Protein AF-A0A426R5H9-F1 (afdb_monomer)

Sequence (182 aa):
MSLHTHNESVEDEPLRVPRAWALRYPPYRADSASASAFDEWLELEEATPAWASSSSVHGSEPSAYHHGQQKIGEFLRESSIDEVMFTRAAEMMRYLFTSKTIFASIAPDDGDLIFYWKAAQLSIEIDLLANGNAWWSVDGIEDSEFTGSSHELPLVALKHYLNIFSKEVEMVNPSWRNLQEQ

Mean predicted aligned error: 14.68 Å

Foldseek 3Di:
DDDDDDDDDDDDDPDDDDPPPPPDDDDDDDDDDDDDDPPPPPPPPDDDDPVVDDDDDDPPLQFLLNVQLVVLVVCCVVVLADPVQSVVSNVLCVLQGDSLFDHWDWDRDNRKIWTWDDDDFWIWIWIQDPVQKIWIWTTDQVNDTDTDIGNDDPSVVNSVRRVSSSVVCCVVPVCSSVVPPD

Secondary structure (DSSP, 8-state):
------------------TTTTSS-PPPPP-------TTSSSS--S---TTS-S---S-----HHHHHHHHHHHHHHTTSS-HHHHHHHHHHHHHH--TTPPPPEEEEETTEEEEEEEETTEEEEEEE-TTS-EEEEEEEETTEEEEEEESS--HHHHHHHHHHHHHHHHHH-TTGGGGG--

Radius of gyration: 21.45 Å; Cα contacts (8 Å, |Δi|>4): 182; chains: 1; bounding box: 39×89×47 Å

Structure (mmCIF, N/CA/C/O backbone):
data_AF-A0A426R5H9-F1
#
_entry.id   AF-A0A426R5H9-F1
#
loop_
_atom_site.group_PDB
_atom_site.id
_atom_site.type_symbol
_atom_site.label_atom_id
_atom_site.label_alt_id
_atom_site.label_comp_id
_atom_site.label_asym_id
_atom_site.label_entity_id
_atom_site.label_seq_id
_atom_site.pdbx_PDB_ins_code
_atom_site.Cartn_x
_atom_site.Cartn_y
_atom_site.Cartn_z
_atom_site.occupancy
_atom_site.B_iso_or_equiv
_atom_site.auth_seq_id
_atom_site.auth_comp_id
_atom_site.auth_asym_id
_atom_site.auth_atom_id
_atom_site.pdbx_PDB_model_num
ATOM 1 N N . MET A 1 1 ? -0.566 -65.218 -14.109 1.00 43.81 1 MET A N 1
ATOM 2 C CA . MET A 1 1 ? 0.222 -63.972 -14.156 1.00 43.81 1 MET A CA 1
ATOM 3 C C . MET A 1 1 ? -0.745 -62.833 -13.914 1.00 43.81 1 MET A C 1
ATOM 5 O O . MET A 1 1 ? -1.574 -62.553 -14.767 1.00 43.81 1 MET A O 1
ATOM 9 N N . SER A 1 2 ? -0.727 -62.312 -12.692 1.00 41.81 2 SER A N 1
ATOM 10 C CA . SER A 1 2 ? -1.492 -61.141 -12.269 1.00 41.81 2 SER A CA 1
ATOM 11 C C . SER A 1 2 ? -0.930 -59.888 -12.927 1.00 41.81 2 SER A C 1
ATOM 13 O O . SER A 1 2 ? 0.286 -59.798 -13.023 1.00 41.81 2 SER A O 1
ATOM 15 N N . LEU A 1 3 ? -1.796 -58.940 -13.289 1.00 39.62 3 LEU A N 1
ATOM 16 C CA . LEU A 1 3 ? -1.594 -57.498 -13.106 1.00 39.62 3 LEU A CA 1
ATOM 17 C C . LEU A 1 3 ? -2.982 -56.826 -13.129 1.00 39.62 3 LEU A C 1
ATOM 19 O O . LEU A 1 3 ? -3.631 -56.712 -14.164 1.00 39.62 3 LEU A O 1
ATOM 23 N N . HIS A 1 4 ? -3.458 -56.481 -11.932 1.00 36.59 4 HIS A N 1
ATOM 24 C CA . HIS A 1 4 ? -4.396 -55.384 -11.686 1.00 36.59 4 HIS A CA 1
ATOM 25 C C . HIS A 1 4 ? -3.638 -54.060 -11.841 1.00 36.59 4 HIS A C 1
ATOM 27 O O . HIS A 1 4 ? -2.487 -54.029 -11.419 1.00 36.59 4 HIS A O 1
ATOM 33 N N . THR A 1 5 ? -4.300 -53.013 -12.353 1.00 41.38 5 THR A N 1
ATOM 34 C CA . THR A 1 5 ? -4.613 -51.719 -11.681 1.00 41.38 5 THR A CA 1
ATOM 35 C C . THR A 1 5 ? -5.128 -50.723 -12.735 1.00 41.38 5 THR A C 1
ATOM 37 O O . THR A 1 5 ? -4.543 -50.579 -13.799 1.00 41.38 5 THR A O 1
ATOM 40 N N . HIS A 1 6 ? -6.391 -50.302 -12.630 1.00 35.72 6 HIS A N 1
ATOM 41 C CA . HIS A 1 6 ? -6.877 -49.070 -11.978 1.00 35.72 6 HIS A CA 1
ATOM 42 C C . HIS A 1 6 ? -6.574 -47.792 -12.777 1.00 35.72 6 HIS A C 1
ATOM 44 O O . HIS A 1 6 ? -5.449 -47.317 -12.834 1.00 35.72 6 HIS A O 1
ATOM 50 N N . ASN A 1 7 ? -7.638 -47.278 -13.398 1.00 35.12 7 ASN A N 1
ATOM 51 C CA . ASN A 1 7 ? -7.739 -45.978 -14.042 1.00 35.12 7 ASN A CA 1
ATOM 52 C C . ASN A 1 7 ? -8.235 -45.006 -12.959 1.00 35.12 7 ASN A C 1
ATOM 54 O O . ASN A 1 7 ? -9.399 -45.093 -12.568 1.00 35.12 7 ASN A O 1
ATOM 58 N N . GLU A 1 8 ? -7.346 -44.183 -12.405 1.00 37.44 8 GLU A N 1
ATOM 59 C CA . GLU A 1 8 ? -7.695 -43.190 -11.385 1.00 37.44 8 GLU A CA 1
ATOM 60 C C . GLU A 1 8 ? -8.299 -41.940 -12.028 1.00 37.44 8 GLU A C 1
ATOM 62 O O . GLU A 1 8 ? -7.746 -41.338 -12.950 1.00 37.44 8 GLU A O 1
ATOM 67 N N . SER A 1 9 ? -9.478 -41.597 -11.523 1.00 36.09 9 SER A N 1
ATOM 68 C CA . SER A 1 9 ? -10.223 -40.374 -11.767 1.00 36.09 9 SER A CA 1
ATOM 69 C C . SER A 1 9 ? -9.416 -39.155 -11.325 1.00 36.09 9 SER A C 1
ATOM 71 O O . SER A 1 9 ? -8.903 -39.115 -10.210 1.00 36.09 9 SER A O 1
ATOM 73 N N . VAL A 1 10 ? -9.345 -38.140 -12.183 1.00 37.81 10 VAL A N 1
ATOM 74 C CA . VAL A 1 10 ? -8.869 -36.805 -11.813 1.00 37.81 10 VAL A CA 1
ATOM 75 C C . VAL A 1 10 ? -10.012 -36.117 -11.069 1.00 37.81 10 VAL A C 1
ATOM 77 O O . VAL A 1 10 ? -10.990 -35.703 -11.688 1.00 37.81 10 VAL A O 1
ATOM 80 N N . GLU A 1 11 ? -9.925 -36.078 -9.741 1.00 35.78 11 GLU A N 1
ATOM 81 C CA . GLU A 1 11 ? -10.801 -35.256 -8.909 1.00 35.78 11 GLU A CA 1
ATOM 82 C C . GLU A 1 11 ? -10.334 -33.795 -8.938 1.00 35.78 11 GLU A C 1
ATOM 84 O O . GLU A 1 11 ? -9.149 -33.481 -8.826 1.00 35.78 11 GLU A O 1
ATOM 89 N N . ASP A 1 12 ? -11.315 -32.923 -9.135 1.00 39.81 12 ASP A N 1
ATOM 90 C CA . ASP A 1 12 ? -11.263 -31.467 -9.142 1.00 39.81 12 ASP A CA 1
ATOM 91 C C . ASP A 1 12 ? -11.017 -30.971 -7.700 1.00 39.81 12 ASP A C 1
ATOM 93 O O . ASP A 1 12 ? -11.912 -31.026 -6.852 1.00 39.81 12 ASP A O 1
ATOM 97 N N . GLU A 1 13 ? -9.784 -30.563 -7.374 1.00 35.09 13 GLU A N 1
ATOM 98 C CA . GLU A 1 13 ? -9.460 -29.943 -6.082 1.00 35.09 13 GLU A CA 1
ATOM 99 C C . GLU A 1 13 ? -9.674 -28.418 -6.163 1.00 35.09 13 GLU A C 1
ATOM 101 O O . GLU A 1 13 ? -9.000 -27.746 -6.949 1.00 35.09 13 GLU A O 1
ATOM 106 N N . PRO A 1 14 ? -10.550 -27.817 -5.333 1.00 33.31 14 PRO A N 1
ATOM 107 C CA . PRO A 1 14 ? -10.681 -26.368 -5.274 1.00 33.31 14 PRO A CA 1
ATOM 108 C C . PRO A 1 14 ? -9.424 -25.738 -4.661 1.00 33.31 14 PRO A C 1
ATOM 110 O O . PRO A 1 14 ? -8.886 -26.232 -3.668 1.00 33.31 14 PRO A O 1
ATOM 113 N N . LEU A 1 15 ? -8.996 -24.617 -5.253 1.00 34.44 15 LEU A N 1
ATOM 114 C CA . LEU A 1 15 ? -7.884 -23.752 -4.840 1.00 34.44 15 LEU A CA 1
ATOM 115 C C . LEU A 1 15 ? -7.799 -23.611 -3.311 1.00 34.44 15 LEU A C 1
ATOM 117 O O . LEU A 1 15 ? -8.487 -22.798 -2.693 1.00 34.44 15 LEU A O 1
ATOM 121 N N . ARG A 1 16 ? -6.921 -24.403 -2.688 1.00 32.59 16 ARG A N 1
ATOM 122 C CA . ARG A 1 16 ? -6.557 -24.240 -1.283 1.00 32.59 16 ARG A CA 1
ATOM 123 C C . ARG A 1 16 ? -5.652 -23.024 -1.152 1.00 32.59 16 ARG A C 1
ATOM 125 O O . ARG A 1 16 ? -4.497 -23.051 -1.570 1.00 32.59 16 ARG A O 1
ATOM 132 N N . VAL A 1 17 ? -6.176 -21.985 -0.515 1.00 39.75 17 VAL A N 1
ATOM 133 C CA . VAL A 1 17 ? -5.374 -20.903 0.065 1.00 39.75 17 VAL A CA 1
ATOM 134 C C . VAL A 1 17 ? -4.326 -21.540 0.999 1.00 39.75 17 VAL A C 1
ATOM 136 O O . VAL A 1 17 ? -4.698 -22.384 1.825 1.00 39.75 17 VAL A O 1
ATOM 139 N N . PRO A 1 18 ? -3.022 -21.236 0.866 1.00 35.03 18 PRO A N 1
ATOM 140 C CA . PRO A 1 18 ? -1.997 -21.877 1.682 1.00 35.03 18 PRO A CA 1
ATOM 141 C C . PRO A 1 18 ? -2.213 -21.629 3.181 1.00 35.03 18 PRO A C 1
ATOM 143 O O . PRO A 1 18 ? -2.267 -20.494 3.641 1.00 35.03 18 PRO A O 1
ATOM 146 N N . ARG A 1 19 ? -2.270 -22.720 3.957 1.00 32.38 19 ARG A N 1
ATOM 147 C CA . ARG A 1 19 ? -2.353 -22.790 5.433 1.00 32.38 19 ARG A CA 1
ATOM 148 C C . ARG A 1 19 ? -1.100 -22.248 6.164 1.00 32.38 19 ARG A C 1
ATOM 150 O O . ARG A 1 19 ? -0.670 -22.830 7.157 1.00 32.38 19 ARG A O 1
ATOM 157 N N . ALA A 1 20 ? -0.477 -21.176 5.682 1.00 33.84 20 ALA A N 1
ATOM 158 C CA . ALA A 1 20 ? 0.708 -20.585 6.313 1.00 33.84 20 ALA A CA 1
ATOM 159 C C . ALA A 1 20 ? 0.370 -19.544 7.405 1.00 33.84 20 ALA A C 1
ATOM 161 O O . ALA A 1 20 ? 1.244 -19.182 8.186 1.00 33.84 20 ALA A O 1
ATOM 162 N N . TRP A 1 21 ? -0.890 -19.111 7.515 1.00 40.12 21 TRP A N 1
ATOM 163 C CA . TRP A 1 21 ? -1.292 -17.980 8.364 1.00 40.12 21 TRP A CA 1
ATOM 164 C C . TRP A 1 21 ? -1.411 -18.263 9.876 1.00 40.12 21 TRP A C 1
ATOM 166 O O . TRP A 1 21 ? -1.579 -17.339 10.657 1.00 40.12 21 TRP A O 1
ATOM 176 N N . ALA A 1 22 ? -1.269 -19.508 10.343 1.00 31.08 22 ALA A N 1
ATOM 177 C CA . ALA A 1 22 ? -1.631 -19.874 11.724 1.00 31.08 22 ALA A CA 1
ATOM 178 C C . ALA A 1 22 ? -0.471 -19.977 12.744 1.00 31.08 22 ALA A C 1
ATOM 180 O O . ALA A 1 22 ? -0.679 -20.522 13.827 1.00 31.08 22 ALA A O 1
ATOM 181 N N . LEU A 1 23 ? 0.753 -19.522 12.441 1.00 35.03 23 LEU A N 1
ATOM 182 C CA . LEU A 1 23 ? 1.914 -19.763 13.326 1.00 35.03 23 LEU A CA 1
ATOM 183 C C . LEU A 1 23 ? 2.711 -18.529 13.775 1.00 35.03 23 LEU A C 1
ATOM 185 O O . LEU A 1 23 ? 3.763 -18.715 14.388 1.00 35.03 23 LEU A O 1
ATOM 189 N N . ARG A 1 24 ? 2.256 -17.290 13.536 1.00 40.84 24 ARG A N 1
ATOM 190 C CA . ARG A 1 24 ? 3.076 -16.107 13.875 1.00 40.84 24 ARG A CA 1
ATOM 191 C C . ARG A 1 24 ? 2.686 -15.267 15.090 1.00 40.84 24 ARG A C 1
ATOM 193 O O . ARG A 1 24 ? 3.575 -14.561 15.554 1.00 40.84 24 ARG A O 1
ATOM 200 N N . TYR A 1 25 ? 1.498 -15.389 15.694 1.00 34.38 25 TYR A N 1
ATOM 201 C CA . TYR A 1 25 ? 1.154 -14.536 16.849 1.00 34.38 25 TYR A CA 1
ATOM 202 C C . TYR A 1 25 ? 0.291 -15.236 17.923 1.00 34.38 25 TYR A C 1
ATOM 204 O O . TYR A 1 25 ? -0.669 -15.926 17.581 1.00 34.38 25 TYR A O 1
ATOM 212 N N . PRO A 1 26 ? 0.609 -15.093 19.230 1.00 31.50 26 PRO A N 1
ATOM 213 C CA . PRO A 1 26 ? -0.289 -15.485 20.318 1.00 31.50 26 PRO A CA 1
ATOM 214 C C . PRO A 1 26 ? -1.426 -14.452 20.493 1.00 31.50 26 PRO A C 1
ATOM 216 O O . PRO A 1 26 ? -1.191 -13.261 20.291 1.00 31.50 26 PRO A O 1
ATOM 219 N N . PRO A 1 27 ? -2.639 -14.866 20.910 1.00 29.12 27 PRO A N 1
ATOM 220 C CA . PRO A 1 27 ? -3.802 -13.980 20.971 1.00 29.12 27 PRO A CA 1
ATOM 221 C C . PRO A 1 27 ? -3.668 -12.941 22.094 1.00 29.12 27 PRO A C 1
ATOM 223 O O . PRO A 1 27 ? -3.478 -13.298 23.261 1.00 29.12 27 PRO A O 1
ATOM 226 N N . TYR A 1 28 ? -3.801 -11.657 21.750 1.00 32.81 28 TYR A N 1
ATOM 227 C CA . TYR A 1 28 ? -3.885 -10.556 22.711 1.00 32.81 28 TYR A CA 1
ATOM 228 C C . TYR A 1 28 ? -5.349 -10.181 22.985 1.00 32.81 28 TYR A C 1
ATOM 230 O O . TYR A 1 28 ? -6.201 -10.215 22.103 1.00 32.81 28 TYR A O 1
ATOM 238 N N . ARG A 1 29 ? -5.644 -9.869 24.249 1.00 26.89 29 ARG A N 1
ATOM 239 C CA . ARG A 1 29 ? -6.986 -9.649 24.800 1.00 26.89 29 ARG A CA 1
ATOM 240 C C . ARG A 1 29 ? -7.295 -8.149 24.773 1.00 26.89 29 ARG A C 1
ATOM 242 O O . ARG A 1 29 ? -6.584 -7.381 25.413 1.00 26.89 29 ARG A O 1
ATOM 249 N N . ALA A 1 30 ? -8.327 -7.752 24.033 1.00 30.72 30 ALA A N 1
ATOM 250 C CA . ALA A 1 30 ? -8.758 -6.362 23.909 1.00 30.72 30 ALA A CA 1
ATOM 251 C C . ALA A 1 30 ? -9.514 -5.875 25.159 1.00 30.72 30 ALA A C 1
ATOM 253 O O . ALA A 1 30 ? -10.371 -6.593 25.676 1.00 30.72 30 ALA A O 1
ATOM 254 N N . ASP A 1 31 ? -9.229 -4.640 25.580 1.00 28.28 31 ASP A N 1
ATOM 255 C CA . ASP A 1 31 ? -10.088 -3.837 26.453 1.00 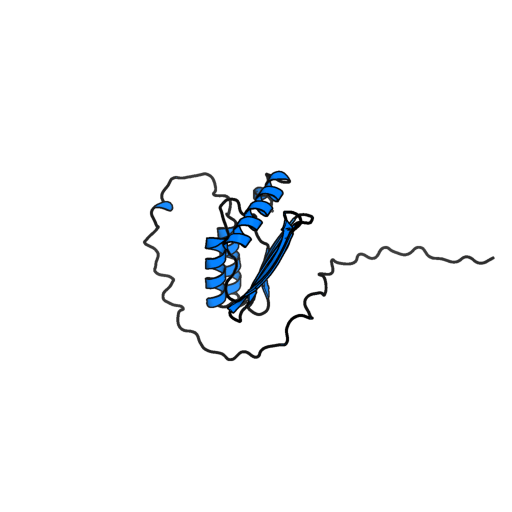28.28 31 ASP A CA 1
ATOM 256 C C . ASP A 1 31 ? -10.611 -2.628 25.662 1.00 28.28 31 ASP A C 1
ATOM 258 O O . ASP A 1 31 ? -9.905 -2.008 24.868 1.00 28.28 31 ASP A O 1
ATOM 262 N N . SER A 1 32 ? -11.890 -2.343 25.875 1.00 39.84 32 SER A N 1
ATOM 263 C CA . SER A 1 32 ? -12.770 -1.454 25.114 1.00 39.84 32 SER A CA 1
ATOM 264 C C . SER A 1 32 ? -12.840 -0.018 25.656 1.00 39.84 32 SER A C 1
ATOM 266 O O . SER A 1 32 ? -13.014 0.146 26.863 1.00 39.84 32 SER A O 1
ATOM 268 N N . ALA A 1 33 ? -12.874 0.996 24.776 1.00 31.22 33 ALA A N 1
ATOM 269 C CA . ALA A 1 33 ? -13.494 2.315 25.027 1.00 31.22 33 ALA A CA 1
ATOM 270 C C . ALA A 1 33 ? -13.764 3.064 23.697 1.00 31.22 33 ALA A C 1
ATOM 272 O O . ALA A 1 33 ? -12.832 3.401 22.979 1.00 31.22 33 ALA A O 1
ATOM 273 N N . SER A 1 34 ? -15.024 3.098 23.237 1.00 38.28 34 SER A N 1
ATOM 274 C CA . SER A 1 34 ? -15.956 4.257 23.171 1.00 38.28 34 SER A CA 1
ATOM 275 C C . SER A 1 34 ? -15.528 5.386 22.211 1.00 38.28 34 SER A C 1
ATOM 277 O O . SER A 1 34 ? -14.623 6.147 22.526 1.00 38.28 34 SER A O 1
ATOM 279 N N . ALA A 1 35 ? -16.092 5.499 21.004 1.00 33.22 35 ALA A N 1
ATOM 280 C CA . ALA A 1 35 ? -17.421 6.049 20.680 1.00 33.22 35 ALA A CA 1
ATOM 281 C C . ALA A 1 35 ? -17.654 7.485 21.197 1.00 33.22 35 ALA A C 1
ATOM 283 O O . ALA A 1 35 ? -18.233 7.653 22.267 1.00 33.22 35 ALA A O 1
ATOM 284 N N . SER A 1 36 ? -17.220 8.497 20.427 1.00 34.03 36 SER A N 1
ATOM 285 C CA . SER A 1 36 ? -17.782 9.867 20.406 1.00 34.03 36 SER A CA 1
ATOM 286 C C . SER A 1 36 ? -17.045 10.776 19.394 1.00 34.03 36 SER A C 1
ATOM 288 O O . SER A 1 36 ? -16.390 11.736 19.795 1.00 34.03 36 SER A O 1
ATOM 290 N N . ALA A 1 37 ? -17.138 10.505 18.088 1.00 34.38 37 ALA A N 1
ATOM 291 C CA . ALA A 1 37 ? -16.675 11.457 17.057 1.00 34.38 37 ALA A CA 1
ATOM 292 C C . ALA A 1 37 ? -17.517 11.435 15.761 1.00 34.38 37 ALA A C 1
ATOM 294 O O . ALA A 1 37 ? -17.099 11.947 14.727 1.00 34.38 37 ALA A O 1
ATOM 295 N N . PHE A 1 38 ? -18.715 10.843 15.811 1.00 36.44 38 PHE A N 1
ATOM 296 C CA . PHE A 1 38 ? -19.493 10.489 14.620 1.00 36.44 38 PHE A CA 1
ATOM 297 C C . PHE A 1 38 ? -20.235 11.667 13.949 1.00 36.44 38 PHE A C 1
ATOM 299 O O . PHE A 1 38 ? -20.775 11.482 12.867 1.00 36.44 38 PHE A O 1
ATOM 306 N N . ASP A 1 39 ? -20.234 12.875 14.526 1.00 30.70 39 ASP A N 1
ATOM 307 C CA . ASP A 1 39 ? -21.052 14.004 14.030 1.00 30.70 39 ASP A CA 1
ATOM 308 C C . ASP A 1 39 ? -20.265 15.197 13.442 1.00 30.70 39 ASP A C 1
ATOM 310 O O . ASP A 1 39 ? -20.886 16.161 13.009 1.00 30.70 39 ASP A O 1
ATOM 314 N N . GLU A 1 40 ? -18.926 15.170 13.365 1.00 35.06 40 GLU A N 1
ATOM 315 C CA . GLU A 1 40 ? -18.153 16.370 12.954 1.00 35.06 40 GLU A CA 1
ATOM 316 C C . GLU A 1 40 ? -17.510 16.294 11.552 1.00 35.06 40 GLU A C 1
ATOM 318 O O . GLU A 1 40 ? -17.021 17.296 11.037 1.00 35.06 40 GLU A O 1
ATOM 323 N N . TRP A 1 41 ? -17.544 15.140 10.874 1.00 38.66 41 TRP A N 1
ATOM 324 C CA . TRP A 1 41 ? -16.861 14.959 9.578 1.00 38.66 41 TRP A CA 1
ATOM 325 C C . TRP A 1 41 ? -17.751 15.089 8.335 1.00 38.66 41 TRP A C 1
ATOM 327 O O . TRP A 1 41 ? -17.230 15.076 7.220 1.00 38.66 41 TRP A O 1
ATOM 337 N N . LEU A 1 42 ? -19.070 15.252 8.495 1.00 37.38 42 LEU A N 1
ATOM 338 C CA . LEU A 1 42 ? -20.004 15.342 7.364 1.00 37.38 42 LEU A CA 1
ATOM 339 C C . LEU A 1 42 ? -20.329 16.779 6.899 1.00 37.38 42 LEU A C 1
ATOM 341 O O . LEU A 1 42 ? -21.076 16.932 5.939 1.00 37.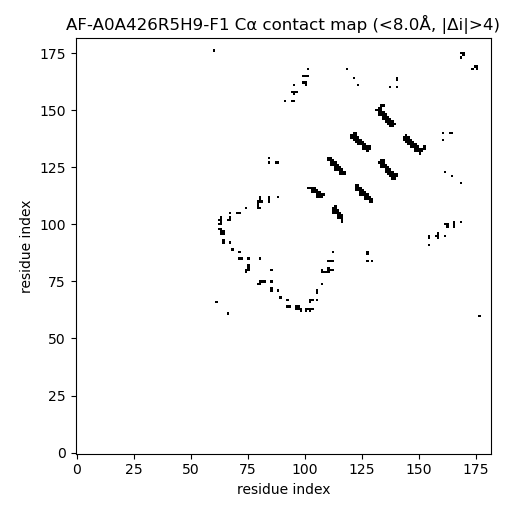38 42 LEU A O 1
ATOM 345 N N . GLU A 1 43 ? -19.763 17.822 7.523 1.00 36.75 43 GLU A N 1
ATOM 346 C CA . GLU A 1 43 ? -20.054 19.239 7.199 1.00 36.75 43 GLU A CA 1
ATOM 347 C C . GLU A 1 43 ? -18.820 20.075 6.783 1.00 36.75 43 GLU A C 1
ATOM 349 O O . GLU A 1 43 ? -18.826 21.299 6.880 1.00 36.75 43 GLU A O 1
ATOM 354 N N . LEU A 1 44 ? -17.757 19.448 6.263 1.00 36.41 44 LEU A N 1
ATOM 355 C CA . LEU A 1 44 ? -16.622 20.162 5.643 1.00 36.41 44 LEU A CA 1
ATOM 356 C C . LEU A 1 44 ? -16.572 20.004 4.111 1.00 36.41 44 LEU A C 1
ATOM 358 O O . LEU A 1 44 ? -15.502 19.944 3.502 1.00 36.41 44 LEU A O 1
ATOM 362 N N . GLU A 1 45 ? -17.740 20.012 3.466 1.00 45.16 45 GLU A N 1
ATOM 363 C CA . GLU A 1 45 ? -17.856 20.501 2.090 1.00 45.16 45 GLU A CA 1
ATOM 364 C C . GLU A 1 45 ? -17.780 22.034 2.116 1.00 45.16 45 GLU A C 1
ATOM 366 O O . GLU A 1 45 ? -18.780 22.684 2.374 1.00 45.16 45 GLU A O 1
ATOM 371 N N . GLU A 1 46 ? -16.586 22.606 1.920 1.00 42.44 46 GLU A N 1
ATOM 372 C CA . GLU A 1 46 ? -16.337 23.870 1.187 1.00 42.44 46 GLU A CA 1
ATOM 373 C C . GLU A 1 46 ? -14.902 24.384 1.424 1.00 42.44 46 GLU A C 1
ATOM 375 O O . GLU A 1 46 ? -14.656 25.465 1.951 1.00 42.44 46 GLU A O 1
ATOM 380 N N . ALA A 1 47 ? -13.906 23.608 0.992 1.00 36.38 47 ALA A N 1
ATOM 381 C CA . ALA A 1 47 ? -12.598 24.150 0.619 1.00 36.38 47 ALA A CA 1
ATOM 382 C C . ALA A 1 47 ? -11.859 23.149 -0.274 1.00 36.38 47 ALA A C 1
ATOM 384 O O . ALA A 1 47 ? -10.899 22.504 0.142 1.00 36.38 47 ALA A O 1
ATOM 385 N N . THR A 1 48 ? -12.299 23.000 -1.526 1.00 41.62 48 THR A N 1
ATOM 386 C CA . THR A 1 48 ? -11.519 22.268 -2.530 1.00 41.62 48 THR A CA 1
ATOM 387 C C . THR A 1 48 ? -10.170 22.976 -2.732 1.00 41.62 48 THR A C 1
ATOM 389 O O . THR A 1 48 ? -10.161 24.134 -3.166 1.00 41.62 48 THR A O 1
ATOM 392 N N . PRO A 1 49 ? -9.022 22.342 -2.431 1.00 36.09 49 PRO A N 1
ATOM 393 C CA . PRO A 1 49 ? -7.716 22.954 -2.649 1.00 36.09 49 PRO A CA 1
ATOM 394 C C . PRO A 1 49 ? -7.485 23.211 -4.143 1.00 36.09 49 PRO A C 1
ATOM 396 O O . PRO A 1 49 ? -7.909 22.433 -4.990 1.00 36.09 49 PRO A O 1
ATOM 399 N N . ALA A 1 50 ? -6.770 24.291 -4.471 1.00 35.84 50 ALA A N 1
ATOM 400 C CA . ALA A 1 50 ? -6.612 24.832 -5.829 1.00 35.84 50 ALA A CA 1
ATOM 401 C C . ALA A 1 50 ? -6.018 23.875 -6.890 1.00 35.84 50 ALA A C 1
ATOM 403 O O . ALA A 1 50 ? -6.017 24.210 -8.071 1.00 35.84 50 ALA A O 1
ATOM 404 N N . TRP A 1 51 ? -5.547 22.682 -6.514 1.00 50.44 51 TRP A N 1
ATOM 405 C CA . TRP A 1 51 ? -5.159 21.640 -7.471 1.00 50.44 51 TRP A CA 1
ATOM 406 C C . TRP A 1 51 ? -6.353 20.817 -7.992 1.00 50.44 51 TRP A C 1
ATOM 408 O O . TRP A 1 51 ? -6.232 20.177 -9.032 1.00 50.44 51 TRP A O 1
ATOM 418 N N . ALA A 1 52 ? -7.511 20.879 -7.326 1.00 40.78 52 ALA A N 1
ATOM 419 C CA . ALA A 1 52 ? -8.766 20.264 -7.764 1.00 40.78 52 ALA A CA 1
ATOM 420 C C . ALA A 1 52 ? -9.450 21.029 -8.916 1.00 40.78 52 ALA A C 1
ATOM 422 O O . ALA A 1 52 ? -10.410 20.537 -9.505 1.00 40.78 52 ALA A O 1
ATOM 423 N N . SER A 1 53 ? -8.938 22.209 -9.282 1.00 45.19 53 SER A N 1
ATOM 424 C CA . SER A 1 53 ? -9.490 23.043 -10.352 1.00 45.19 53 SER A CA 1
ATOM 425 C C . SER A 1 53 ? -8.532 23.134 -11.534 1.00 45.19 53 SER A C 1
ATOM 427 O O . SER A 1 53 ? -7.866 24.143 -11.748 1.00 45.19 53 SER A O 1
ATOM 429 N N . SER A 1 54 ? -8.485 22.074 -12.341 1.00 38.88 54 SER A N 1
ATOM 430 C CA . SER A 1 54 ? -8.157 22.198 -13.766 1.00 38.88 54 SER A CA 1
ATOM 431 C C . SER A 1 54 ? -8.836 21.104 -14.602 1.00 38.88 54 SER A C 1
ATOM 433 O O . SER A 1 54 ? -8.338 20.000 -14.767 1.00 38.88 54 SER A O 1
ATOM 435 N N . SER A 1 55 ? -9.998 21.488 -15.136 1.00 36.06 55 SER A N 1
ATOM 436 C CA . SER A 1 55 ? -10.481 21.209 -16.497 1.00 36.06 55 SER A CA 1
ATOM 437 C C . SER A 1 55 ? -10.707 19.755 -16.952 1.00 36.06 55 SER A C 1
ATOM 439 O O . SER A 1 55 ? -9.865 19.131 -17.581 1.00 36.06 55 SER A O 1
ATOM 441 N N . SER A 1 56 ? -11.954 19.315 -16.758 1.00 38.16 56 SER A N 1
ATOM 442 C CA . SER A 1 56 ? -12.865 18.719 -17.759 1.00 38.16 56 SER A CA 1
ATOM 443 C C . SER A 1 56 ? -12.390 17.594 -18.711 1.00 38.16 56 SER A C 1
ATOM 445 O O . SER A 1 56 ? -11.760 17.848 -19.734 1.00 38.16 56 SER A O 1
ATOM 447 N N . VAL A 1 57 ? -12.973 16.408 -18.469 1.00 41.81 57 VAL A N 1
ATOM 448 C CA . VAL A 1 57 ? -13.481 15.409 -19.440 1.00 41.81 57 VAL A CA 1
ATOM 449 C C . VAL A 1 57 ? -12.439 14.644 -20.270 1.00 41.81 57 VAL A C 1
ATOM 451 O O . VAL A 1 57 ? -12.355 14.773 -21.486 1.00 41.81 57 VAL A O 1
ATOM 454 N N . HIS A 1 58 ? -11.745 13.729 -19.600 1.00 34.00 58 HIS A N 1
ATOM 455 C CA . HIS A 1 58 ? -11.667 12.305 -19.962 1.00 34.00 58 HIS A CA 1
ATOM 456 C C . HIS A 1 58 ? -11.886 11.549 -18.647 1.00 34.00 58 HIS A C 1
ATOM 458 O O . HIS A 1 58 ? -11.402 12.023 -17.620 1.00 34.00 58 HIS A O 1
ATOM 464 N N . GLY A 1 59 ? -12.680 10.472 -18.638 1.00 37.31 59 GLY A N 1
ATOM 465 C CA . GLY A 1 59 ? -12.967 9.712 -17.416 1.00 37.31 59 GLY A CA 1
ATOM 466 C C . GLY A 1 59 ? -11.665 9.439 -16.672 1.00 37.31 59 GLY A C 1
ATOM 467 O O . GLY A 1 59 ? -10.768 8.819 -17.235 1.00 37.31 59 GLY A O 1
ATOM 468 N N . SER A 1 60 ? -11.508 10.007 -15.474 1.00 46.47 60 SER A N 1
ATOM 469 C CA . SER A 1 60 ? -10.280 9.836 -14.710 1.00 46.47 60 SER A CA 1
ATOM 470 C C . SER A 1 60 ? -10.206 8.364 -14.341 1.00 46.47 60 SER A C 1
ATOM 472 O O . SER A 1 60 ? -10.982 7.920 -13.493 1.00 46.47 60 SER A O 1
ATOM 474 N N . GLU A 1 61 ? -9.334 7.613 -15.011 1.00 55.19 61 GLU A N 1
ATOM 475 C CA . GLU A 1 61 ? -9.049 6.230 -14.645 1.00 55.19 61 GLU A CA 1
ATOM 476 C C . GLU A 1 61 ? -8.874 6.158 -13.119 1.00 55.19 61 GLU A C 1
ATOM 478 O O . GLU A 1 61 ? -8.173 7.008 -12.547 1.00 55.19 61 GLU A O 1
ATOM 483 N N . PRO A 1 62 ? -9.543 5.216 -12.432 1.00 64.19 62 PRO A N 1
ATOM 484 C CA . PRO A 1 62 ? -9.457 5.132 -10.985 1.00 64.19 62 PRO A CA 1
ATOM 485 C C . PRO A 1 62 ? -7.990 4.970 -10.587 1.00 64.19 62 PRO A C 1
ATOM 487 O O . PRO A 1 62 ? -7.315 4.024 -10.977 1.00 64.19 62 PRO A O 1
ATOM 490 N N . SER A 1 63 ? -7.457 5.928 -9.833 1.00 85.94 63 SER A N 1
ATOM 491 C CA . SER A 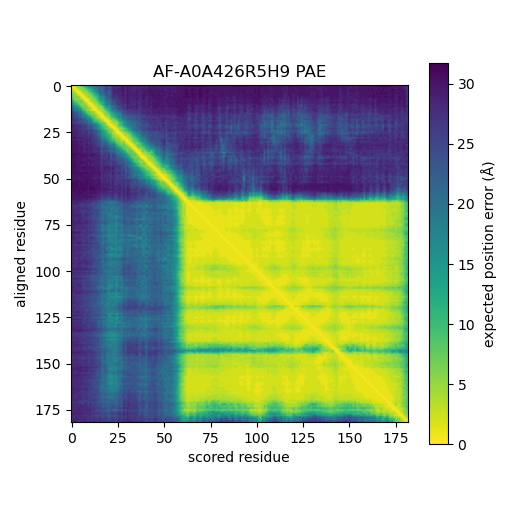1 63 ? -6.084 5.827 -9.336 1.00 85.94 63 SER A CA 1
ATOM 492 C C . SER A 1 63 ? -5.995 4.753 -8.252 1.00 85.94 63 SER A C 1
ATOM 494 O O . SER A 1 63 ? -6.966 4.520 -7.527 1.00 85.94 63 SER A O 1
ATOM 496 N N . ALA A 1 64 ? -4.818 4.144 -8.069 1.00 90.81 64 ALA A N 1
ATOM 497 C CA . ALA A 1 64 ? -4.606 3.195 -6.973 1.00 90.81 64 ALA A CA 1
ATOM 498 C C . ALA A 1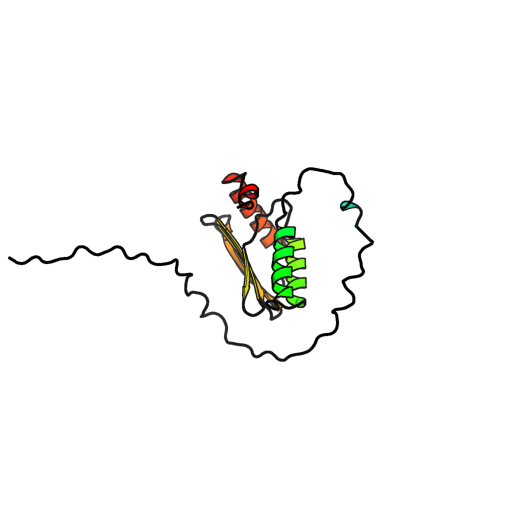 64 ? -4.943 3.789 -5.600 1.00 90.81 64 ALA A C 1
ATOM 500 O O . ALA A 1 64 ? -5.430 3.082 -4.722 1.00 90.81 64 ALA A O 1
ATOM 501 N N . TYR A 1 65 ? -4.754 5.101 -5.439 1.00 93.44 65 TYR A N 1
ATOM 502 C CA . TYR A 1 65 ? -5.143 5.822 -4.232 1.00 93.44 65 TYR A CA 1
ATOM 503 C C . TYR A 1 65 ? -6.659 5.849 -4.040 1.00 93.44 65 TYR A C 1
ATOM 505 O O . TYR A 1 65 ? -7.133 5.516 -2.961 1.00 93.44 65 TYR A O 1
ATOM 513 N N . HIS A 1 66 ? -7.427 6.190 -5.079 1.00 92.44 66 HIS A N 1
ATOM 514 C CA . HIS A 1 66 ? -8.889 6.205 -4.993 1.00 92.44 66 HIS A CA 1
ATOM 515 C C . HIS A 1 66 ? -9.453 4.804 -4.719 1.00 92.44 66 HIS A C 1
ATOM 517 O O . HIS A 1 66 ? -10.292 4.644 -3.837 1.00 92.44 66 HIS A O 1
ATOM 523 N N . HIS A 1 67 ? -8.954 3.786 -5.430 1.00 91.69 67 HIS A N 1
ATOM 524 C CA . HIS A 1 67 ? -9.337 2.393 -5.189 1.00 91.69 67 HIS A CA 1
ATOM 525 C C . HIS A 1 67 ? -9.045 1.973 -3.741 1.00 91.69 67 HIS A C 1
ATOM 527 O O . HIS A 1 67 ? -9.910 1.421 -3.063 1.00 91.69 67 HIS A O 1
ATOM 533 N N . GLY A 1 68 ? -7.843 2.285 -3.245 1.00 94.81 68 GLY A N 1
ATOM 534 C CA . GLY A 1 68 ? -7.454 1.971 -1.876 1.00 94.81 68 GLY A CA 1
ATOM 535 C C . GLY A 1 68 ? -8.309 2.681 -0.829 1.00 94.81 68 GLY A C 1
ATOM 536 O O . GLY A 1 68 ? -8.774 2.035 0.104 1.00 94.81 68 GLY A O 1
ATOM 537 N N . GLN A 1 69 ? -8.587 3.975 -1.017 1.00 96.69 69 GLN A N 1
ATOM 538 C CA . GLN A 1 69 ? -9.467 4.766 -0.147 1.00 96.69 69 GLN A CA 1
ATOM 539 C C . GLN A 1 69 ? -10.880 4.184 -0.068 1.00 96.69 69 GLN A C 1
ATOM 541 O O . GLN A 1 69 ? -11.423 4.035 1.026 1.00 96.69 69 GLN A O 1
ATOM 546 N N . GLN A 1 70 ? -11.454 3.799 -1.211 1.00 96.06 70 GLN A N 1
ATOM 547 C CA . GLN A 1 70 ? -12.759 3.146 -1.235 1.00 96.06 70 GLN A CA 1
ATOM 548 C C . GLN A 1 70 ? -12.737 1.843 -0.422 1.00 96.06 70 GLN A C 1
ATOM 550 O O . GLN A 1 70 ? -13.614 1.635 0.414 1.00 96.06 70 GLN A O 1
ATOM 555 N N . LYS A 1 71 ? -11.713 0.999 -0.614 1.00 97.00 71 LYS A N 1
ATOM 556 C CA . LYS A 1 71 ? -11.583 -0.283 0.094 1.00 97.00 71 LYS A CA 1
ATOM 557 C C . LYS A 1 71 ? -11.462 -0.124 1.605 1.00 97.00 71 LYS A C 1
ATOM 559 O O . LYS A 1 71 ? -12.199 -0.767 2.345 1.00 97.00 71 LYS A O 1
ATOM 564 N N . ILE A 1 72 ? -10.586 0.757 2.081 1.00 97.75 72 ILE A N 1
ATOM 565 C CA . ILE A 1 72 ? -10.441 0.962 3.529 1.00 97.75 72 ILE A CA 1
ATOM 566 C C . ILE A 1 72 ? -11.681 1.629 4.144 1.00 97.75 72 ILE A C 1
ATOM 568 O O . ILE A 1 72 ? -12.008 1.357 5.295 1.00 97.75 72 ILE A O 1
ATOM 572 N N . GLY A 1 73 ? -12.414 2.443 3.374 1.00 97.94 73 GLY A N 1
ATOM 573 C CA . GLY A 1 73 ? -13.705 2.995 3.793 1.00 97.94 73 GLY A CA 1
ATOM 574 C C . GLY A 1 73 ? -14.804 1.931 3.899 1.00 97.94 73 GLY A C 1
ATOM 575 O O . GLY A 1 73 ? -15.617 1.976 4.823 1.00 97.94 73 GLY A O 1
ATOM 576 N N . GLU A 1 74 ? -14.812 0.942 2.997 1.00 98.19 74 GLU A N 1
ATOM 577 C CA . GLU A 1 74 ? -15.666 -0.249 3.107 1.00 98.19 74 GLU A CA 1
ATOM 578 C C . GLU A 1 74 ? -15.367 -1.002 4.414 1.00 98.19 74 GLU A C 1
ATOM 580 O O . GLU A 1 74 ? -16.289 -1.236 5.195 1.00 98.19 74 GLU A O 1
ATOM 585 N N . PHE A 1 75 ? -14.091 -1.269 4.709 1.00 98.25 75 PHE A N 1
ATOM 586 C CA . PHE A 1 75 ? -13.688 -1.989 5.923 1.00 98.25 75 PHE A CA 1
ATOM 587 C C . PHE A 1 75 ? -13.998 -1.235 7.219 1.00 98.25 75 PHE A C 1
ATOM 589 O O . PHE A 1 75 ? -14.419 -1.861 8.192 1.00 98.25 75 PHE A O 1
ATOM 596 N N . LEU A 1 76 ? -13.852 0.094 7.239 1.00 97.94 76 LEU A N 1
ATOM 597 C CA . LEU A 1 76 ? -14.237 0.914 8.391 1.00 97.94 76 LEU A CA 1
ATOM 598 C C . LEU A 1 76 ? -15.749 0.831 8.649 1.00 97.94 76 LEU A C 1
ATOM 600 O O . LEU A 1 76 ? -16.186 0.599 9.774 1.00 97.94 76 LEU A O 1
ATOM 604 N N . ARG A 1 77 ? -16.566 0.967 7.596 1.00 98.25 77 ARG A N 1
ATOM 605 C CA . ARG A 1 77 ? -18.034 0.890 7.691 1.00 98.25 77 ARG A CA 1
ATOM 606 C C . ARG A 1 77 ? -18.518 -0.490 8.141 1.00 98.25 77 A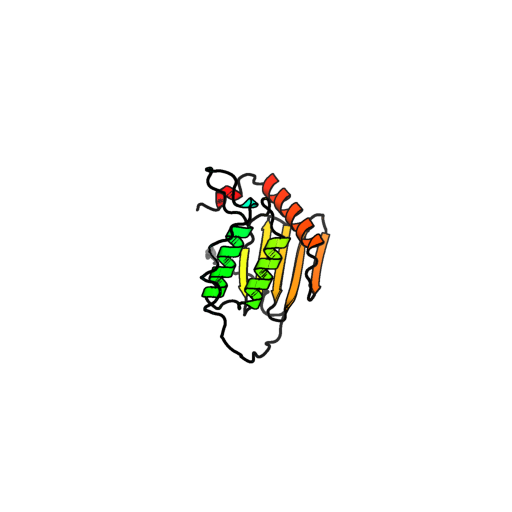RG A C 1
ATOM 608 O O . ARG A 1 77 ? -19.529 -0.590 8.831 1.00 98.25 77 ARG A O 1
ATOM 615 N N . GLU A 1 78 ? -17.802 -1.540 7.758 1.00 97.69 78 GLU A N 1
ATOM 616 C CA . GLU A 1 78 ? -18.069 -2.923 8.164 1.00 97.69 78 GLU A CA 1
ATOM 617 C C . GLU A 1 78 ? -17.513 -3.264 9.556 1.00 97.69 78 GLU A C 1
ATOM 619 O O . GLU A 1 78 ? -17.752 -4.362 10.050 1.00 97.69 78 GLU A O 1
ATOM 624 N N . SER A 1 79 ? -16.837 -2.317 10.223 1.00 97.00 79 SER A N 1
ATOM 625 C CA . SER A 1 79 ? -16.168 -2.517 11.520 1.00 97.00 79 SER A CA 1
ATOM 626 C C . SER A 1 79 ? -15.069 -3.590 11.496 1.00 97.00 79 SER A C 1
ATOM 628 O O . SER A 1 79 ? -14.745 -4.167 12.532 1.00 97.00 79 SER A O 1
ATOM 630 N N . SER A 1 80 ? -14.485 -3.849 10.322 1.00 97.69 80 SER A N 1
ATOM 631 C CA . SER A 1 80 ? -13.349 -4.766 10.145 1.00 97.69 80 SER A CA 1
ATOM 632 C C . SER A 1 80 ? -12.012 -4.116 10.521 1.00 97.69 80 SER A C 1
ATOM 634 O O . SER A 1 80 ? -11.047 -4.817 10.804 1.00 97.69 80 SER A O 1
ATOM 636 N N . ILE A 1 81 ? -11.963 -2.780 10.529 1.00 97.88 81 ILE A N 1
ATOM 637 C CA . ILE A 1 81 ? -10.861 -1.956 11.039 1.00 97.88 81 ILE A CA 1
ATOM 638 C C . ILE A 1 81 ? -11.435 -0.787 11.850 1.00 97.88 81 ILE A C 1
ATOM 640 O O . ILE A 1 81 ? -12.595 -0.413 11.660 1.00 97.88 81 ILE A O 1
ATOM 644 N N . ASP A 1 82 ? -10.628 -0.189 12.726 1.00 97.31 82 ASP A N 1
ATOM 645 C CA . ASP A 1 82 ? -11.003 1.015 13.473 1.00 97.31 82 ASP A CA 1
ATOM 646 C C . ASP A 1 82 ? -10.561 2.320 12.774 1.00 97.31 82 ASP A C 1
ATOM 648 O O . ASP A 1 82 ? -9.901 2.323 11.729 1.00 97.31 82 ASP A O 1
ATOM 652 N N . GLU A 1 83 ? -10.943 3.463 13.351 1.00 97.00 83 GLU A N 1
ATOM 653 C CA . GLU A 1 83 ? -10.612 4.795 12.821 1.00 97.00 83 GLU A CA 1
ATOM 654 C C . GLU A 1 83 ? -9.099 5.080 12.816 1.00 97.00 83 GLU A C 1
ATOM 656 O O . GLU A 1 83 ? -8.593 5.799 11.945 1.00 97.00 83 GLU A O 1
ATOM 661 N N . VAL A 1 84 ? -8.360 4.507 13.772 1.00 96.81 84 VAL A N 1
ATOM 662 C CA . VAL A 1 84 ? -6.906 4.678 13.885 1.00 96.81 84 VAL A CA 1
ATOM 663 C C . VAL A 1 84 ? -6.218 3.957 12.730 1.00 96.81 84 VAL A C 1
ATOM 665 O O . VAL A 1 84 ? -5.374 4.544 12.046 1.00 96.81 84 VAL A O 1
ATOM 668 N N . MET A 1 85 ? -6.621 2.716 12.466 1.00 97.94 85 MET A N 1
ATOM 669 C CA . MET A 1 85 ? -6.144 1.917 11.347 1.00 97.94 85 MET A CA 1
ATOM 670 C C . MET A 1 85 ? -6.498 2.570 10.009 1.00 97.94 85 MET A C 1
ATOM 672 O O . MET A 1 85 ? -5.626 2.704 9.149 1.00 97.94 85 MET A O 1
ATOM 676 N N . PHE A 1 86 ? -7.733 3.061 9.853 1.00 98.19 86 PHE A N 1
ATOM 677 C CA . PHE A 1 86 ? -8.151 3.809 8.664 1.00 98.19 86 PHE A CA 1
ATOM 678 C C . PHE A 1 86 ? -7.245 5.023 8.407 1.00 98.19 86 PHE A C 1
ATOM 680 O O . PHE A 1 86 ? -6.724 5.191 7.302 1.00 98.19 86 PHE A O 1
ATOM 687 N N . THR A 1 87 ? -7.004 5.842 9.435 1.00 97.81 87 THR A N 1
ATOM 688 C CA . THR A 1 87 ? -6.157 7.041 9.328 1.00 97.81 87 THR A CA 1
ATOM 689 C C . THR A 1 87 ? -4.730 6.671 8.935 1.00 97.81 87 THR A C 1
ATOM 691 O O . THR A 1 87 ? -4.171 7.233 7.991 1.00 97.81 87 THR A O 1
ATOM 694 N N . ARG A 1 88 ? -4.155 5.667 9.603 1.00 97.12 88 ARG A N 1
ATOM 695 C CA . ARG A 1 88 ? -2.791 5.196 9.345 1.00 97.12 88 ARG A CA 1
ATOM 696 C C . ARG A 1 88 ? -2.634 4.640 7.926 1.00 97.12 88 ARG A C 1
ATOM 698 O O . ARG A 1 88 ? -1.650 4.941 7.246 1.00 97.12 88 ARG A O 1
ATOM 705 N N . ALA A 1 89 ? -3.622 3.885 7.454 1.00 97.75 89 ALA A N 1
ATOM 706 C CA . ALA A 1 89 ? -3.679 3.373 6.090 1.00 97.75 89 ALA A CA 1
ATOM 707 C C . ALA A 1 89 ? -3.783 4.500 5.055 1.00 97.75 89 ALA A C 1
ATOM 709 O O . ALA A 1 89 ? -3.041 4.511 4.069 1.00 97.75 89 ALA A O 1
ATOM 710 N N . ALA A 1 90 ? -4.659 5.479 5.297 1.00 97.38 90 ALA A N 1
ATOM 711 C CA . ALA A 1 90 ? -4.826 6.640 4.432 1.00 97.38 90 ALA A CA 1
ATOM 712 C C . ALA A 1 90 ? -3.530 7.459 4.317 1.00 97.38 90 ALA A C 1
ATOM 714 O O . ALA A 1 90 ? -3.129 7.833 3.210 1.00 97.38 90 ALA A O 1
ATOM 715 N N . GLU A 1 91 ? -2.837 7.691 5.435 1.00 96.38 91 GLU A N 1
ATOM 716 C CA . GLU A 1 91 ? -1.546 8.376 5.448 1.00 96.38 91 GLU A CA 1
ATOM 717 C C . GLU A 1 91 ? -0.480 7.598 4.677 1.00 96.38 91 GLU A C 1
ATOM 719 O O . GLU A 1 91 ? 0.178 8.172 3.804 1.00 96.38 91 GLU A O 1
ATOM 724 N N . MET A 1 92 ? -0.343 6.294 4.933 1.00 97.00 92 MET A N 1
ATOM 725 C CA . MET A 1 92 ? 0.591 5.434 4.207 1.00 97.00 92 MET A CA 1
ATOM 726 C C . MET A 1 92 ? 0.337 5.493 2.693 1.00 97.00 92 MET A C 1
ATOM 728 O O . MET A 1 92 ? 1.268 5.749 1.923 1.00 97.00 92 MET A O 1
ATOM 732 N N . MET A 1 93 ? -0.918 5.320 2.259 1.00 96.88 93 MET A N 1
ATOM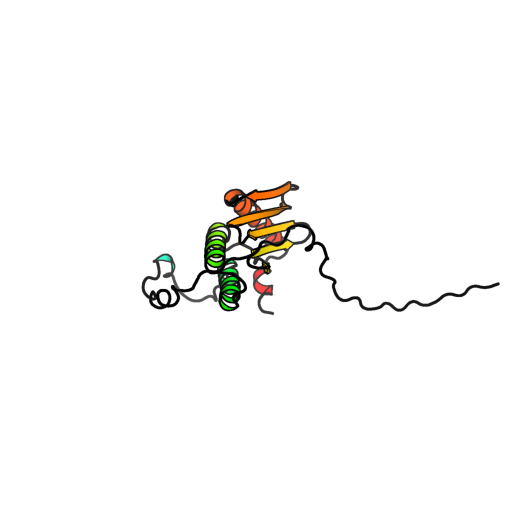 733 C CA . MET A 1 93 ? -1.289 5.407 0.844 1.00 96.88 93 MET A CA 1
ATOM 734 C C . MET A 1 93 ? -0.956 6.778 0.256 1.00 96.88 93 MET A C 1
ATOM 736 O O . MET A 1 93 ? -0.422 6.848 -0.847 1.00 96.88 93 MET A O 1
ATOM 740 N N . ARG A 1 94 ? -1.193 7.870 0.991 1.00 93.88 94 ARG A N 1
ATOM 741 C CA . ARG A 1 94 ? -0.860 9.228 0.535 1.00 93.88 94 ARG A CA 1
ATOM 742 C C . ARG A 1 94 ? 0.637 9.393 0.251 1.00 93.88 94 ARG A C 1
ATOM 744 O O . ARG A 1 94 ? 1.010 10.130 -0.660 1.00 93.88 94 ARG A O 1
ATOM 751 N N . TYR A 1 95 ? 1.500 8.724 1.016 1.00 94.31 95 TYR A N 1
ATOM 752 C CA . TYR A 1 95 ? 2.950 8.780 0.809 1.00 94.31 95 TYR A CA 1
ATOM 753 C C . TYR A 1 95 ? 3.442 7.833 -0.288 1.00 94.31 95 TYR A C 1
ATOM 755 O O . TYR A 1 95 ? 4.280 8.231 -1.114 1.00 94.31 95 TYR A O 1
ATOM 763 N N . LEU A 1 96 ? 2.957 6.590 -0.279 1.00 95.75 96 LEU A N 1
ATOM 764 C CA . LEU A 1 96 ? 3.451 5.523 -1.147 1.00 95.75 96 LEU A CA 1
ATOM 765 C C . LEU A 1 96 ? 2.829 5.565 -2.543 1.00 95.75 96 LEU A C 1
ATOM 767 O O . LEU A 1 96 ? 3.533 5.327 -3.526 1.00 95.75 96 LEU A O 1
ATOM 771 N N . PHE A 1 97 ? 1.536 5.875 -2.651 1.00 94.31 97 PHE A N 1
ATOM 772 C CA . PHE A 1 97 ? 0.819 5.740 -3.912 1.00 94.31 97 PHE A CA 1
ATOM 773 C C . PHE A 1 97 ? 1.036 6.979 -4.778 1.00 94.31 97 PHE A C 1
ATOM 775 O O . PHE A 1 97 ? 0.989 8.126 -4.336 1.00 94.31 97 PHE A O 1
ATOM 782 N N . THR A 1 98 ? 1.291 6.728 -6.053 1.00 90.44 98 THR A N 1
ATOM 783 C CA . THR A 1 98 ? 1.449 7.735 -7.099 1.00 90.44 98 THR A CA 1
ATOM 784 C C . THR A 1 98 ? 0.451 7.449 -8.216 1.00 90.44 98 THR A C 1
ATOM 786 O O . THR A 1 98 ? -0.159 6.381 -8.256 1.00 90.44 98 THR A O 1
ATOM 789 N N . SER A 1 99 ? 0.326 8.355 -9.188 1.00 88.31 99 SER A N 1
ATOM 790 C CA . SER A 1 99 ? -0.498 8.111 -10.383 1.00 88.31 99 SER A CA 1
ATOM 791 C C . SER A 1 99 ? -0.055 6.891 -11.204 1.00 88.31 99 SER A C 1
ATOM 793 O O . SER A 1 99 ? -0.812 6.400 -12.037 1.00 88.31 99 SER A O 1
ATOM 795 N N . LYS A 1 100 ? 1.165 6.388 -10.980 1.00 88.50 100 LYS A N 1
ATOM 796 C CA . LYS A 1 100 ? 1.724 5.225 -11.680 1.00 88.50 100 LYS A CA 1
ATOM 797 C C . LYS A 1 100 ? 1.660 3.931 -10.874 1.00 88.50 100 LYS A C 1
ATOM 799 O O . LYS A 1 100 ? 2.040 2.896 -11.404 1.00 88.50 100 LYS A O 1
ATOM 804 N N . THR A 1 101 ? 1.218 3.985 -9.623 1.00 92.12 101 THR A N 1
ATOM 805 C CA . THR A 1 101 ? 1.183 2.821 -8.734 1.00 92.12 101 THR A CA 1
ATOM 806 C C . THR A 1 101 ? 0.140 1.807 -9.203 1.00 92.12 101 THR A C 1
ATOM 808 O O . THR A 1 101 ? -0.989 2.193 -9.500 1.00 92.12 101 THR A O 1
ATOM 811 N N . ILE A 1 102 ? 0.515 0.524 -9.249 1.00 91.25 102 ILE A N 1
ATOM 812 C CA . ILE A 1 102 ? -0.411 -0.598 -9.493 1.00 91.25 102 ILE A CA 1
ATOM 813 C C . ILE A 1 102 ? -1.374 -0.759 -8.312 1.00 91.25 102 ILE A C 1
ATOM 815 O O . ILE A 1 102 ? -0.987 -0.550 -7.160 1.00 91.25 102 ILE A O 1
ATOM 819 N N . PHE A 1 103 ? -2.613 -1.176 -8.583 1.00 91.81 103 PHE A N 1
ATOM 820 C CA . PHE A 1 103 ? -3.573 -1.537 -7.538 1.00 91.81 103 PHE A CA 1
ATOM 821 C C . PHE A 1 103 ? -3.013 -2.622 -6.612 1.00 91.81 103 PHE A C 1
ATOM 823 O O . PHE A 1 103 ? -2.502 -3.644 -7.071 1.00 91.81 103 PHE A O 1
ATOM 830 N N . ALA A 1 104 ? -3.127 -2.394 -5.307 1.00 94.31 104 ALA A N 1
ATOM 831 C CA . ALA A 1 104 ? -2.872 -3.418 -4.306 1.00 94.31 104 ALA A CA 1
ATOM 832 C C . ALA A 1 104 ? -4.102 -4.321 -4.166 1.00 94.31 104 ALA A C 1
ATOM 834 O O . ALA A 1 104 ? -5.234 -3.851 -4.293 1.00 94.31 104 ALA A O 1
ATOM 835 N N . SER A 1 105 ? -3.887 -5.584 -3.810 1.00 95.50 105 SER A N 1
ATOM 836 C CA . SER A 1 105 ? -4.901 -6.333 -3.066 1.00 95.50 105 SER A CA 1
ATOM 837 C C . SER A 1 105 ? -4.892 -5.824 -1.626 1.00 95.50 105 SER A C 1
ATOM 839 O O . SER A 1 105 ? -3.822 -5.725 -1.030 1.00 95.50 105 SER A O 1
ATOM 841 N N . ILE A 1 106 ? -6.057 -5.467 -1.087 1.00 97.38 106 ILE A N 1
ATOM 842 C CA . ILE A 1 106 ? -6.188 -4.910 0.265 1.00 97.38 106 ILE A CA 1
ATOM 843 C C . ILE A 1 106 ? -7.207 -5.748 1.024 1.00 97.38 106 ILE A C 1
ATOM 845 O O . ILE A 1 106 ? -8.318 -5.948 0.526 1.00 97.38 106 ILE A O 1
ATOM 849 N N . ALA A 1 107 ? -6.834 -6.227 2.207 1.00 97.75 107 ALA A N 1
ATOM 850 C CA . ALA A 1 107 ? -7.698 -7.051 3.044 1.00 97.75 107 ALA A CA 1
ATOM 851 C C . ALA A 1 107 ? -7.502 -6.728 4.536 1.00 97.75 107 ALA A C 1
ATOM 853 O O . ALA A 1 107 ? -6.368 -6.472 4.947 1.00 97.75 107 ALA A O 1
ATOM 854 N N . PRO A 1 108 ? -8.578 -6.733 5.342 1.00 97.00 108 PRO A N 1
ATOM 855 C CA . PRO A 1 108 ? -8.475 -6.683 6.793 1.00 97.00 108 PRO A CA 1
ATOM 856 C C . PRO A 1 108 ? -8.107 -8.066 7.353 1.00 97.00 108 PRO A C 1
ATOM 858 O O . PRO A 1 108 ? -8.480 -9.086 6.766 1.00 97.00 108 PRO A O 1
ATOM 861 N N . ASP A 1 109 ? -7.435 -8.094 8.503 1.00 96.12 109 ASP A N 1
ATOM 862 C CA . ASP A 1 109 ? -7.121 -9.326 9.242 1.00 96.12 109 ASP A CA 1
ATOM 863 C C . ASP A 1 109 ? -7.140 -9.064 10.755 1.00 96.12 109 ASP A C 1
ATOM 865 O O . ASP A 1 109 ? -6.243 -8.423 11.282 1.00 96.12 109 ASP A O 1
ATOM 869 N N . ASP A 1 110 ? -8.194 -9.484 11.462 1.00 93.94 110 ASP A N 1
ATOM 870 C CA . ASP A 1 110 ? -8.336 -9.311 12.922 1.00 93.94 110 ASP A CA 1
ATOM 871 C C . ASP A 1 110 ? -8.022 -7.885 13.456 1.00 93.94 110 ASP A C 1
ATOM 873 O O . ASP A 1 110 ? -7.496 -7.703 14.556 1.00 93.94 110 ASP A O 1
ATOM 877 N N . GLY A 1 111 ? -8.394 -6.851 12.691 1.00 93.25 111 GLY A N 1
ATOM 878 C CA . GLY A 1 111 ? -8.146 -5.435 13.002 1.00 93.25 111 GLY A CA 1
ATOM 879 C C . GLY A 1 111 ? -6.862 -4.862 12.389 1.00 93.25 111 GLY A C 1
ATOM 880 O O . GLY A 1 111 ? -6.700 -3.641 12.362 1.00 93.25 111 GLY A O 1
ATOM 881 N N . ASP A 1 112 ? -5.992 -5.717 11.853 1.00 97.25 112 ASP A N 1
ATOM 882 C CA . ASP A 1 112 ? -4.864 -5.353 11.000 1.00 97.25 112 ASP A CA 1
ATOM 883 C C . ASP A 1 112 ? -5.344 -5.053 9.571 1.00 97.25 112 ASP A C 1
ATOM 885 O O . ASP A 1 112 ? -6.486 -5.334 9.182 1.00 97.25 112 ASP A O 1
ATOM 889 N N . LEU A 1 113 ? -4.458 -4.473 8.763 1.00 98.25 113 LEU A N 1
ATOM 890 C CA . LEU A 1 113 ? -4.724 -4.192 7.359 1.00 98.25 113 LEU A CA 1
ATOM 891 C C . LEU A 1 113 ? -3.513 -4.534 6.489 1.00 98.25 113 LEU A C 1
ATOM 893 O O . LEU A 1 113 ? -2.433 -3.965 6.659 1.00 98.25 113 LEU A O 1
ATOM 897 N N . ILE A 1 114 ? -3.729 -5.425 5.524 1.00 98.12 114 ILE A N 1
ATOM 898 C CA . ILE A 1 114 ? -2.695 -5.983 4.652 1.00 98.12 114 ILE A CA 1
ATOM 899 C C . ILE A 1 114 ? -2.820 -5.371 3.258 1.00 98.12 114 ILE A C 1
ATOM 901 O O . ILE A 1 114 ? -3.902 -5.352 2.663 1.00 98.12 114 ILE A O 1
ATOM 905 N N . PHE A 1 115 ? -1.694 -4.909 2.720 1.00 98.38 115 PHE A N 1
ATOM 906 C CA . PHE A 1 115 ? -1.544 -4.455 1.342 1.00 98.38 115 PHE A CA 1
ATOM 907 C C . PHE A 1 115 ? -0.579 -5.377 0.614 1.00 98.38 115 PHE A C 1
ATOM 909 O O . PHE A 1 115 ? 0.583 -5.495 1.000 1.00 98.38 115 PHE A O 1
ATOM 916 N N . TYR A 1 116 ? -1.043 -5.985 -0.474 1.00 97.25 116 TYR A N 1
ATOM 917 C CA . TYR A 1 116 ? -0.267 -6.975 -1.205 1.00 97.25 116 TYR A CA 1
ATOM 918 C C . TYR A 1 116 ? -0.219 -6.695 -2.706 1.00 97.25 116 TYR A C 1
ATOM 920 O O . TYR A 1 116 ? -1.244 -6.498 -3.365 1.00 97.25 116 TYR A O 1
ATOM 928 N N . TRP A 1 117 ? 0.988 -6.742 -3.261 1.00 96.06 117 TRP A N 1
ATOM 929 C CA . TRP A 1 117 ? 1.261 -6.707 -4.692 1.00 96.06 117 TRP A CA 1
ATOM 930 C C . TRP A 1 117 ? 2.021 -7.966 -5.084 1.00 96.06 117 TRP A C 1
ATOM 932 O O . TRP A 1 117 ? 3.013 -8.321 -4.451 1.00 96.06 117 TRP A O 1
ATOM 942 N N . LYS A 1 118 ? 1.594 -8.621 -6.167 1.00 93.12 118 LYS A N 1
ATOM 943 C CA . LYS A 1 118 ? 2.283 -9.788 -6.719 1.00 93.12 118 LYS A CA 1
ATOM 944 C C . LYS A 1 118 ? 2.234 -9.791 -8.236 1.00 93.12 118 LYS A C 1
ATOM 946 O O . LYS A 1 118 ? 1.166 -9.631 -8.822 1.00 93.12 118 LYS A O 1
ATOM 951 N N . ALA A 1 119 ? 3.379 -10.025 -8.864 1.00 89.69 119 ALA A N 1
ATOM 952 C CA . ALA A 1 119 ? 3.484 -10.226 -10.302 1.00 89.69 119 ALA A CA 1
ATOM 953 C C . ALA A 1 119 ? 4.660 -11.157 -10.610 1.00 89.69 119 ALA A C 1
ATOM 955 O O . ALA A 1 119 ? 5.809 -10.828 -10.332 1.00 89.69 119 ALA A O 1
ATOM 956 N N . ALA A 1 120 ? 4.379 -12.320 -11.204 1.00 87.38 120 ALA A N 1
ATOM 957 C CA . ALA A 1 120 ? 5.375 -13.364 -11.451 1.00 87.38 120 ALA A CA 1
ATOM 958 C C . ALA A 1 120 ? 6.182 -13.712 -10.179 1.00 87.38 120 ALA A C 1
ATOM 960 O O . ALA A 1 120 ? 5.620 -14.295 -9.253 1.00 87.38 120 ALA A O 1
ATOM 961 N N . GLN A 1 121 ? 7.474 -13.372 -10.144 1.00 88.00 121 GLN A N 1
ATOM 962 C CA . GLN A 1 121 ? 8.374 -13.611 -9.007 1.00 88.00 121 GLN A CA 1
ATOM 963 C C . GLN A 1 121 ? 8.510 -12.398 -8.072 1.00 88.00 121 GLN A C 1
ATOM 965 O O . GLN A 1 121 ? 9.187 -12.498 -7.057 1.00 88.00 121 GLN A O 1
ATOM 970 N N . LEU A 1 122 ? 7.887 -11.267 -8.411 1.00 91.62 122 LEU A N 1
ATOM 971 C CA . LEU A 1 122 ? 7.935 -10.039 -7.626 1.00 91.62 122 LEU A CA 1
ATOM 972 C C . LEU A 1 122 ? 6.784 -10.022 -6.620 1.00 91.62 122 LEU A C 1
ATOM 974 O O . LEU A 1 122 ? 5.627 -10.243 -7.006 1.00 91.62 122 LEU A O 1
ATOM 978 N N . SER A 1 123 ? 7.071 -9.674 -5.370 1.00 94.81 123 SER A N 1
ATOM 979 C CA . SER A 1 123 ? 6.029 -9.330 -4.401 1.00 94.81 123 SER A CA 1
ATOM 980 C C . SER A 1 123 ? 6.430 -8.201 -3.466 1.00 94.81 123 SER A C 1
ATOM 982 O O . SER A 1 123 ? 7.601 -8.021 -3.145 1.00 94.81 123 SER A O 1
ATOM 984 N N . ILE A 1 124 ? 5.423 -7.441 -3.040 1.00 97.31 124 ILE A N 1
ATOM 985 C CA . ILE A 1 124 ? 5.517 -6.461 -1.961 1.00 97.31 124 ILE A CA 1
ATOM 986 C C . ILE A 1 124 ? 4.334 -6.714 -1.031 1.00 97.31 124 ILE A C 1
ATOM 988 O O . ILE A 1 124 ? 3.195 -6.778 -1.491 1.00 97.31 124 ILE A O 1
ATOM 992 N N . GLU A 1 125 ? 4.605 -6.828 0.260 1.00 97.94 125 GLU A N 1
ATOM 993 C CA . GLU A 1 125 ? 3.606 -6.958 1.316 1.00 97.94 125 GLU A CA 1
ATOM 994 C C . GLU A 1 125 ? 3.866 -5.891 2.375 1.00 97.94 125 GLU A C 1
ATOM 996 O O . GLU A 1 125 ? 5.019 -5.637 2.741 1.00 97.94 125 GLU A O 1
ATOM 1001 N N . ILE A 1 126 ? 2.807 -5.219 2.817 1.00 98.38 126 ILE A N 1
ATOM 1002 C CA . ILE A 1 126 ? 2.855 -4.245 3.903 1.00 98.38 126 ILE A CA 1
ATOM 1003 C C . ILE A 1 126 ? 1.658 -4.494 4.813 1.00 98.38 126 ILE A C 1
ATOM 1005 O O . ILE A 1 126 ? 0.515 -4.310 4.393 1.00 98.38 126 ILE A O 1
ATOM 1009 N N . ASP A 1 127 ? 1.949 -4.799 6.071 1.00 98.25 127 ASP A N 1
ATOM 1010 C CA . ASP A 1 127 ? 0.951 -5.051 7.101 1.00 98.25 127 ASP A CA 1
ATOM 1011 C C . ASP A 1 127 ? 0.965 -3.894 8.089 1.00 98.25 127 ASP A C 1
ATOM 1013 O O . ASP A 1 127 ? 1.989 -3.586 8.713 1.00 98.25 127 ASP A O 1
ATOM 1017 N N . LEU A 1 128 ? -0.182 -3.249 8.251 1.00 98.06 128 LEU A N 1
ATOM 1018 C CA . LEU A 1 128 ? -0.423 -2.307 9.331 1.00 98.06 128 LEU A CA 1
ATOM 1019 C C . LEU A 1 128 ? -1.081 -3.065 10.477 1.00 98.06 128 LEU A C 1
ATOM 1021 O O . LEU A 1 128 ? -2.214 -3.514 10.355 1.00 98.06 128 LEU A O 1
ATOM 1025 N N . LEU A 1 129 ? -0.363 -3.188 11.590 1.00 97.62 129 LEU A N 1
ATOM 1026 C CA . LEU A 1 129 ? -0.806 -3.964 12.743 1.00 97.62 129 LEU A CA 1
ATOM 1027 C C . LEU A 1 129 ? -1.564 -3.076 13.740 1.00 97.62 129 LEU A C 1
ATOM 1029 O O . LEU A 1 129 ? -1.157 -1.934 13.997 1.00 97.62 129 LEU A O 1
ATOM 1033 N N . ALA A 1 130 ? -2.619 -3.607 14.352 1.00 94.88 130 ALA A N 1
ATOM 1034 C CA . ALA A 1 130 ? -3.490 -2.944 15.322 1.00 94.88 130 ALA A CA 1
ATOM 1035 C C . ALA A 1 130 ? -2.736 -2.508 16.587 1.00 94.88 130 ALA A C 1
ATOM 1037 O O . ALA A 1 130 ? -3.100 -1.538 17.247 1.00 94.88 130 ALA A O 1
ATOM 1038 N N . ASN A 1 131 ? -1.615 -3.165 16.898 1.00 94.12 131 ASN A N 1
ATOM 1039 C CA . ASN A 1 131 ? -0.716 -2.753 17.980 1.00 94.12 131 ASN A CA 1
ATOM 1040 C C . ASN A 1 131 ? 0.120 -1.493 17.656 1.00 94.12 131 ASN A C 1
ATOM 1042 O O . ASN A 1 131 ? 0.980 -1.108 18.448 1.00 94.12 131 ASN A O 1
ATOM 1046 N N . GLY A 1 132 ? -0.087 -0.878 16.489 1.00 93.19 132 GLY A N 1
ATOM 1047 C CA . GLY A 1 132 ? 0.627 0.311 16.033 1.00 93.19 132 GLY A CA 1
ATOM 1048 C C . GLY A 1 132 ? 1.968 0.024 15.355 1.00 93.19 132 GLY A C 1
ATOM 1049 O O . GLY A 1 132 ? 2.608 0.959 14.883 1.00 93.19 132 GLY A O 1
ATOM 1050 N N . ASN A 1 133 ? 2.414 -1.231 15.266 1.00 96.56 133 ASN A N 1
ATOM 1051 C CA . ASN A 1 133 ? 3.584 -1.607 14.468 1.00 96.56 133 ASN A CA 1
ATOM 1052 C C . ASN A 1 133 ? 3.201 -1.878 13.017 1.00 96.56 133 ASN A C 1
ATOM 1054 O O . ASN A 1 133 ? 2.030 -1.880 12.644 1.00 96.56 133 ASN A O 1
ATOM 1058 N N . ALA A 1 134 ? 4.201 -2.023 12.166 1.00 97.69 134 ALA A N 1
ATOM 1059 C CA . ALA A 1 134 ? 4.040 -2.506 10.812 1.00 97.69 134 ALA A CA 1
ATOM 1060 C C . ALA A 1 134 ? 5.036 -3.629 10.534 1.00 97.69 134 ALA A C 1
ATOM 1062 O O . ALA A 1 134 ? 6.097 -3.720 11.166 1.00 97.69 134 ALA A O 1
ATOM 1063 N N . TRP A 1 135 ? 4.694 -4.470 9.572 1.00 98.06 135 TRP A N 1
ATOM 1064 C CA . TRP A 1 135 ? 5.594 -5.443 8.971 1.00 98.06 135 TRP A CA 1
ATOM 1065 C C . TRP A 1 135 ? 5.611 -5.217 7.462 1.00 98.06 135 TRP A C 1
ATOM 1067 O O . TRP A 1 135 ? 4.653 -4.699 6.893 1.00 98.06 135 TRP A O 1
ATOM 1077 N N . TRP A 1 136 ? 6.726 -5.523 6.815 1.00 98.31 136 TRP A N 1
ATOM 1078 C CA . TRP A 1 136 ? 6.811 -5.458 5.364 1.00 98.31 136 TRP A CA 1
ATOM 1079 C C . TRP A 1 136 ? 7.779 -6.498 4.830 1.00 98.31 136 TRP A C 1
ATOM 1081 O O . TRP A 1 136 ? 8.740 -6.885 5.506 1.00 98.31 136 TRP A O 1
ATOM 1091 N N . SER A 1 137 ? 7.563 -6.864 3.575 1.00 97.75 137 SER A N 1
ATOM 1092 C CA . SER A 1 137 ? 8.474 -7.687 2.796 1.00 97.75 137 SER A CA 1
ATOM 1093 C C . SER A 1 137 ? 8.448 -7.273 1.330 1.00 97.75 137 SER A C 1
ATOM 1095 O O . SER A 1 137 ? 7.419 -6.867 0.789 1.00 97.75 137 SER A O 1
ATOM 1097 N N . VAL A 1 138 ? 9.615 -7.333 0.703 1.00 96.75 138 VAL A N 1
ATOM 1098 C CA . VAL A 1 138 ? 9.825 -7.112 -0.722 1.00 96.75 138 VAL A CA 1
ATOM 1099 C C . VAL A 1 138 ? 10.703 -8.244 -1.222 1.00 96.75 138 VAL A C 1
ATOM 1101 O O . VAL A 1 138 ? 11.814 -8.420 -0.719 1.00 96.75 138 VAL A O 1
ATOM 1104 N N . ASP A 1 139 ? 10.212 -8.950 -2.235 1.00 94.44 139 ASP A N 1
ATOM 1105 C CA . ASP A 1 139 ? 10.872 -10.110 -2.825 1.00 94.44 139 ASP A CA 1
ATOM 1106 C C . ASP A 1 139 ? 10.987 -9.973 -4.343 1.00 94.44 139 ASP A C 1
ATOM 1108 O O . ASP A 1 139 ? 10.074 -9.492 -5.024 1.00 94.44 139 ASP A O 1
ATOM 1112 N N . GLY A 1 140 ? 12.120 -10.436 -4.877 1.00 87.38 140 GLY A N 1
ATOM 1113 C CA . GLY A 1 140 ? 12.368 -10.572 -6.315 1.00 87.38 140 GLY A CA 1
ATOM 1114 C C . GLY A 1 140 ? 12.670 -9.263 -7.051 1.00 87.38 140 GLY A C 1
ATOM 1115 O O . GLY A 1 140 ? 12.997 -9.296 -8.235 1.00 87.38 140 GLY A O 1
ATOM 1116 N N . ILE A 1 141 ? 12.590 -8.112 -6.380 1.00 86.38 141 ILE A N 1
ATOM 1117 C CA . ILE A 1 141 ? 12.923 -6.808 -6.964 1.00 86.38 141 ILE A CA 1
ATOM 1118 C C . ILE A 1 141 ? 14.423 -6.556 -6.791 1.00 86.38 141 ILE A C 1
ATOM 1120 O O . ILE A 1 141 ? 14.929 -6.592 -5.674 1.00 86.38 141 ILE A O 1
ATOM 1124 N N . GLU A 1 142 ? 15.125 -6.297 -7.899 1.00 84.31 142 GLU A N 1
ATOM 1125 C CA . GLU A 1 142 ? 16.584 -6.074 -7.919 1.00 84.31 142 GLU A CA 1
ATOM 1126 C C . GLU A 1 142 ? 17.387 -7.211 -7.249 1.00 84.31 142 GLU A C 1
ATOM 1128 O O . GLU A 1 142 ? 18.377 -6.959 -6.563 1.00 84.31 142 GLU A O 1
ATOM 1133 N N . ASP A 1 143 ? 16.931 -8.462 -7.408 1.00 76.06 143 ASP A N 1
ATOM 1134 C CA . ASP A 1 143 ? 17.516 -9.665 -6.785 1.00 76.06 143 ASP A CA 1
ATOM 1135 C C . ASP A 1 143 ? 17.730 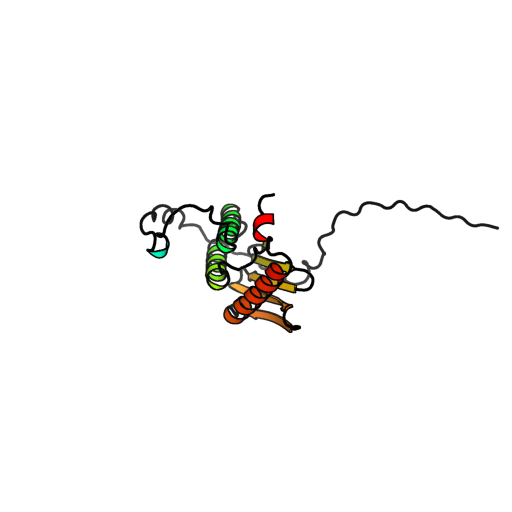-9.537 -5.261 1.00 76.06 143 ASP A C 1
ATOM 1137 O O . ASP A 1 143 ? 18.607 -10.179 -4.678 1.00 76.06 143 ASP A O 1
ATOM 1141 N N . SER A 1 144 ? 16.933 -8.684 -4.611 1.00 75.94 144 SER A N 1
ATOM 1142 C CA . SER A 1 144 ? 17.074 -8.325 -3.204 1.00 75.94 144 SER A CA 1
ATOM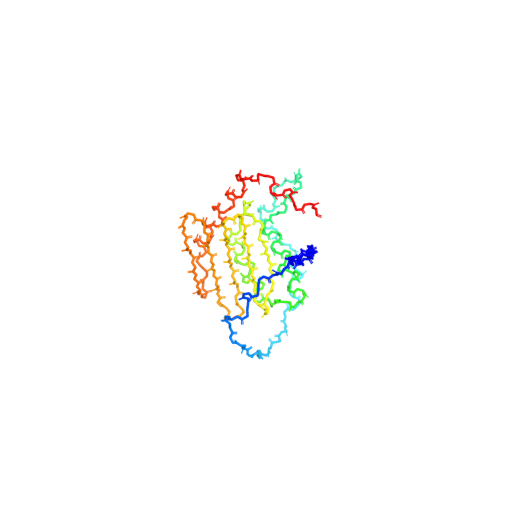 1143 C C . SER A 1 144 ? 15.878 -8.809 -2.387 1.00 75.94 144 SER A C 1
ATOM 1145 O O . SER A 1 144 ? 14.739 -8.799 -2.853 1.00 75.94 144 SER A O 1
ATOM 1147 N N . GLU A 1 145 ? 16.152 -9.202 -1.144 1.00 84.94 145 GLU A N 1
ATOM 1148 C CA . GLU A 1 145 ? 15.143 -9.418 -0.106 1.00 84.94 145 GLU A CA 1
ATOM 1149 C C . GLU A 1 145 ? 15.197 -8.223 0.854 1.00 84.94 145 GLU A C 1
ATOM 1151 O O . GLU A 1 145 ? 16.248 -7.915 1.429 1.00 84.94 145 GLU A O 1
ATOM 1156 N N . PHE A 1 146 ? 14.075 -7.521 1.015 1.00 92.69 146 PHE A N 1
ATOM 1157 C CA . PHE A 1 146 ? 13.956 -6.398 1.944 1.00 92.69 146 PHE A CA 1
ATOM 1158 C C . PHE A 1 146 ? 12.739 -6.587 2.847 1.00 92.69 146 PHE A C 1
ATOM 1160 O O . PHE A 1 146 ? 11.609 -6.271 2.484 1.00 92.69 146 PHE A O 1
ATOM 1167 N N . THR A 1 147 ? 13.001 -7.073 4.059 1.00 96.44 147 THR A N 1
ATOM 1168 C CA . THR A 1 147 ? 11.979 -7.451 5.041 1.00 96.44 147 THR A CA 1
ATOM 1169 C C . THR A 1 147 ? 12.266 -6.789 6.385 1.00 96.44 147 THR A C 1
ATOM 1171 O O . THR A 1 147 ? 13.425 -6.619 6.772 1.00 96.44 147 THR A O 1
ATOM 1174 N N . GLY A 1 148 ? 11.223 -6.420 7.126 1.00 96.31 148 GLY A N 1
ATOM 1175 C CA . GLY A 1 148 ? 11.391 -5.854 8.460 1.00 96.31 148 GLY A CA 1
ATOM 1176 C C . GLY A 1 148 ? 10.089 -5.643 9.219 1.00 96.31 148 GLY A C 1
ATOM 1177 O O . GLY A 1 148 ? 8.997 -5.895 8.720 1.00 96.31 148 GLY A O 1
ATOM 1178 N N . SER A 1 149 ? 10.230 -5.202 10.467 1.00 96.50 149 SER A N 1
ATOM 1179 C CA . SER A 1 149 ? 9.118 -4.772 11.309 1.00 96.50 149 SER A CA 1
ATOM 1180 C C . SER A 1 149 ? 9.564 -3.634 12.209 1.00 96.50 149 SER A C 1
ATOM 1182 O O . SER A 1 149 ? 10.641 -3.693 12.808 1.00 96.50 149 SER A O 1
ATOM 1184 N N . SER A 1 150 ? 8.733 -2.607 12.315 1.00 95.25 150 SER A N 1
ATOM 1185 C CA . SER A 1 150 ? 8.957 -1.465 13.197 1.00 95.25 150 SER A CA 1
ATOM 1186 C C . SER A 1 150 ? 7.677 -0.663 13.362 1.00 95.25 150 SER A C 1
ATOM 1188 O O . SER A 1 150 ? 6.696 -0.866 12.652 1.00 95.25 150 SER A O 1
ATOM 1190 N N . HIS A 1 151 ? 7.696 0.271 14.308 1.00 93.88 151 HIS A N 1
ATOM 1191 C CA . HIS A 1 151 ? 6.612 1.230 14.482 1.00 93.88 151 HIS A CA 1
ATOM 1192 C C . HIS A 1 151 ? 6.447 2.140 13.251 1.00 93.88 151 HIS A C 1
ATOM 1194 O O . HIS A 1 151 ? 5.341 2.338 12.748 1.00 93.88 151 HIS A O 1
ATOM 1200 N N . GLU A 1 152 ? 7.568 2.638 12.726 1.00 92.69 152 GLU A N 1
ATOM 1201 C CA . GLU A 1 152 ? 7.618 3.473 11.526 1.00 92.69 152 GLU A CA 1
ATOM 1202 C C . GLU A 1 152 ? 7.933 2.634 10.288 1.00 92.69 152 GLU A C 1
ATOM 1204 O O . GLU A 1 152 ? 8.863 1.831 10.308 1.00 92.69 152 GLU A O 1
ATOM 1209 N N . LEU A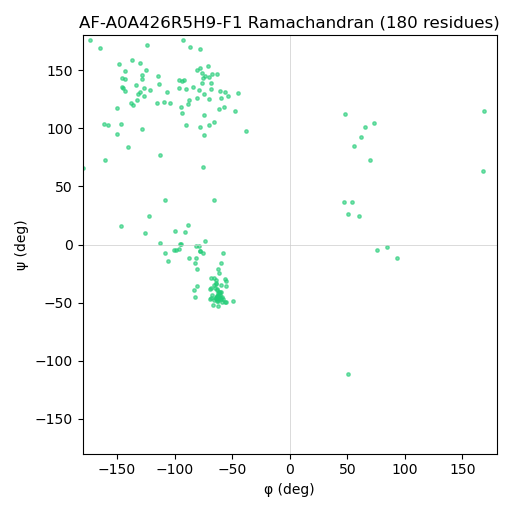 1 153 ? 7.203 2.842 9.193 1.00 94.56 153 LEU A N 1
ATOM 1210 C CA . LEU A 1 153 ? 7.519 2.209 7.913 1.00 94.56 153 LEU A CA 1
ATOM 1211 C C . LEU A 1 153 ? 8.737 2.880 7.254 1.00 94.56 153 LEU A C 1
ATOM 1213 O O . LEU A 1 153 ? 8.834 4.111 7.260 1.00 94.56 153 LEU A O 1
ATOM 1217 N N . PRO A 1 154 ? 9.621 2.127 6.574 1.00 95.62 154 PRO A N 1
ATOM 1218 C CA . PRO A 1 154 ? 10.691 2.694 5.756 1.00 95.62 154 PRO A CA 1
ATOM 1219 C C . PRO A 1 154 ? 10.128 3.248 4.432 1.00 95.62 154 PRO A C 1
ATOM 1221 O O . PRO A 1 154 ? 10.416 2.744 3.345 1.00 95.62 154 PRO A O 1
ATOM 1224 N N . LEU A 1 155 ? 9.313 4.308 4.519 1.00 94.44 155 LEU A N 1
ATOM 1225 C CA . LEU A 1 155 ? 8.492 4.836 3.420 1.00 94.44 155 LEU A CA 1
ATOM 1226 C C . LEU A 1 155 ? 9.301 5.176 2.161 1.00 94.44 155 LEU A C 1
ATOM 1228 O O . LEU A 1 155 ? 8.819 4.968 1.051 1.00 94.44 155 LEU A O 1
ATOM 1232 N N . VAL A 1 156 ? 10.532 5.677 2.310 1.00 95.38 156 VAL A N 1
ATOM 1233 C CA . VAL A 1 156 ? 11.406 6.005 1.168 1.00 95.38 156 VAL A CA 1
ATOM 1234 C C . VAL A 1 156 ? 11.788 4.745 0.386 1.00 95.38 156 VAL A C 1
ATOM 1236 O O . VAL A 1 156 ? 11.682 4.738 -0.840 1.00 95.38 156 VAL A O 1
ATOM 1239 N N . ALA A 1 157 ? 12.185 3.678 1.085 1.00 95.00 157 ALA A N 1
ATOM 1240 C CA . ALA A 1 157 ? 12.555 2.410 0.463 1.00 95.00 157 ALA A CA 1
ATOM 1241 C C . ALA A 1 157 ? 11.330 1.724 -0.157 1.00 95.00 157 ALA A C 1
ATOM 1243 O O . ALA A 1 157 ? 11.360 1.345 -1.324 1.00 95.00 157 ALA A O 1
ATOM 1244 N N . LEU A 1 158 ? 10.212 1.658 0.571 1.00 96.38 158 LEU A N 1
ATOM 1245 C CA . LEU A 1 158 ? 8.974 1.053 0.066 1.00 96.38 158 LEU A CA 1
ATOM 1246 C C . LEU A 1 158 ? 8.437 1.786 -1.167 1.00 96.38 158 LEU A C 1
ATOM 1248 O O . LEU A 1 158 ? 8.048 1.150 -2.143 1.00 96.38 158 LEU A O 1
ATOM 1252 N N . LYS A 1 159 ? 8.490 3.123 -1.182 1.00 95.56 159 LYS A N 1
ATOM 1253 C CA . LYS A 1 159 ? 8.117 3.913 -2.362 1.00 95.56 159 LYS A CA 1
ATOM 1254 C C . LYS A 1 159 ? 9.033 3.631 -3.551 1.00 95.56 159 LYS A C 1
ATOM 1256 O O . LYS A 1 159 ? 8.567 3.605 -4.689 1.00 95.56 159 LYS A O 1
ATOM 1261 N N . HIS A 1 160 ? 10.329 3.447 -3.310 1.00 94.94 160 HIS A N 1
ATOM 1262 C CA . HIS A 1 160 ? 11.277 3.079 -4.356 1.00 94.94 160 HIS A CA 1
ATOM 1263 C C . HIS A 1 160 ? 10.933 1.710 -4.966 1.00 94.94 160 HIS A C 1
ATOM 1265 O O . HIS A 1 160 ? 10.711 1.639 -6.176 1.00 94.94 160 HIS A O 1
ATOM 1271 N N . TYR A 1 161 ? 10.771 0.674 -4.138 1.00 95.69 161 TYR A N 1
ATOM 1272 C CA . TYR A 1 161 ? 10.416 -0.670 -4.602 1.00 95.69 161 TYR A CA 1
ATOM 1273 C C . TYR A 1 161 ? 9.059 -0.716 -5.304 1.00 95.69 161 TYR A C 1
ATOM 1275 O O . TYR A 1 161 ? 8.948 -1.298 -6.380 1.00 95.69 161 TYR A O 1
ATOM 1283 N N . LEU A 1 162 ? 8.046 -0.024 -4.776 1.00 95.56 162 LEU A N 1
ATOM 1284 C CA . LEU A 1 162 ? 6.724 0.031 -5.400 1.00 95.56 162 LEU A CA 1
ATOM 1285 C C . LEU A 1 162 ? 6.757 0.708 -6.778 1.00 95.56 162 LEU A C 1
ATOM 1287 O O . LEU A 1 162 ? 6.030 0.306 -7.689 1.00 95.56 162 LEU A O 1
ATOM 1291 N N . ASN A 1 163 ? 7.626 1.706 -6.969 1.00 94.69 163 ASN A N 1
ATOM 1292 C CA . ASN A 1 163 ? 7.833 2.324 -8.279 1.00 94.69 163 ASN A CA 1
ATOM 1293 C C . ASN A 1 163 ? 8.526 1.381 -9.269 1.00 94.69 163 ASN A C 1
ATOM 1295 O O . ASN A 1 163 ? 8.185 1.414 -10.450 1.00 94.69 163 ASN A O 1
ATOM 1299 N N . ILE A 1 164 ? 9.492 0.574 -8.819 1.00 94.19 164 ILE A N 1
ATOM 1300 C CA . ILE A 1 164 ? 10.133 -0.439 -9.671 1.00 94.19 164 ILE A CA 1
ATOM 1301 C C . ILE A 1 164 ? 9.111 -1.509 -10.042 1.00 94.19 164 ILE A C 1
ATOM 1303 O O . ILE A 1 164 ? 8.870 -1.714 -11.227 1.00 94.19 164 ILE A O 1
ATOM 1307 N N . PHE A 1 165 ? 8.425 -2.086 -9.051 1.00 93.81 165 PHE A N 1
ATOM 1308 C CA . PHE A 1 165 ? 7.352 -3.057 -9.261 1.00 93.81 165 PHE A CA 1
ATOM 1309 C C . PHE A 1 165 ? 6.334 -2.553 -10.288 1.00 93.81 165 PHE A C 1
ATOM 1311 O O . PHE A 1 165 ? 6.007 -3.242 -11.251 1.00 93.81 165 PHE A O 1
ATOM 1318 N N . SER A 1 166 ? 5.873 -1.309 -10.123 1.00 93.62 166 SER A N 1
ATOM 1319 C CA . SER A 1 166 ? 4.867 -0.740 -11.020 1.00 93.62 166 SER A CA 1
ATOM 1320 C C . SER A 1 166 ? 5.379 -0.554 -12.447 1.00 93.62 166 SER A C 1
ATOM 1322 O O . SER A 1 166 ? 4.620 -0.743 -13.393 1.00 93.62 166 SER A O 1
ATOM 1324 N N . LYS A 1 167 ? 6.664 -0.219 -12.624 1.00 92.38 167 LYS A N 1
ATOM 1325 C CA . LYS A 1 167 ? 7.286 -0.155 -13.953 1.00 92.38 167 LYS A CA 1
ATOM 1326 C C . LYS A 1 167 ? 7.398 -1.535 -14.592 1.00 92.38 167 LYS A C 1
ATOM 1328 O O . LYS A 1 167 ? 7.083 -1.653 -15.768 1.00 92.38 167 LYS A O 1
ATOM 1333 N N . GLU A 1 168 ? 7.810 -2.552 -13.841 1.00 91.50 168 GLU A N 1
ATOM 1334 C CA . GLU A 1 168 ? 7.917 -3.926 -14.349 1.00 91.50 168 GLU A CA 1
ATOM 1335 C C . GLU A 1 168 ? 6.557 -4.455 -14.824 1.00 91.50 168 GLU A C 1
ATOM 1337 O O . GLU A 1 168 ? 6.438 -4.965 -15.940 1.00 91.50 168 GLU A O 1
ATOM 1342 N N . VAL A 1 169 ? 5.500 -4.244 -14.034 1.00 89.94 169 VAL A N 1
ATOM 1343 C CA . VAL A 1 169 ? 4.133 -4.621 -14.428 1.00 89.94 169 VAL A CA 1
ATOM 1344 C C . VAL A 1 169 ? 3.678 -3.863 -15.676 1.00 89.94 169 VAL A C 1
ATOM 1346 O O . VAL A 1 169 ? 3.151 -4.481 -16.598 1.00 89.94 169 VAL A O 1
ATOM 1349 N N . GLU A 1 170 ? 3.911 -2.550 -15.741 1.00 89.62 170 GLU A N 1
ATOM 1350 C CA . GLU A 1 170 ? 3.571 -1.728 -16.910 1.00 89.62 170 GLU A CA 1
ATOM 1351 C C . GLU A 1 170 ? 4.310 -2.184 -18.177 1.00 89.62 170 GLU A C 1
ATOM 1353 O O . GLU A 1 170 ? 3.713 -2.233 -19.248 1.00 89.62 170 GLU A O 1
ATOM 1358 N N . MET A 1 171 ? 5.594 -2.546 -18.074 1.00 86.69 171 MET A N 1
ATOM 1359 C CA . MET A 1 171 ? 6.369 -3.031 -19.221 1.00 86.69 171 MET A CA 1
ATOM 1360 C C . MET A 1 171 ? 5.813 -4.342 -19.782 1.00 86.69 171 MET A C 1
ATOM 1362 O O . MET A 1 171 ? 5.796 -4.526 -20.999 1.00 86.69 171 MET A O 1
ATOM 1366 N N . VAL A 1 172 ? 5.364 -5.248 -18.910 1.00 86.25 172 VAL A N 1
ATOM 1367 C CA . VAL A 1 172 ? 4.814 -6.551 -19.313 1.00 86.25 172 VAL A CA 1
ATOM 1368 C C . VAL A 1 172 ? 3.359 -6.433 -19.774 1.00 86.25 172 VAL A C 1
ATOM 1370 O O . VAL A 1 172 ? 2.946 -7.128 -20.702 1.00 86.25 172 VAL A O 1
ATOM 1373 N N . ASN A 1 173 ? 2.576 -5.551 -19.153 1.00 81.88 173 ASN A N 1
ATOM 1374 C CA . ASN A 1 173 ? 1.167 -5.342 -19.464 1.00 81.88 173 ASN A CA 1
ATOM 1375 C C . ASN A 1 173 ? 0.806 -3.847 -19.402 1.00 81.88 173 ASN A C 1
ATOM 1377 O O . ASN A 1 173 ? 0.249 -3.402 -18.402 1.00 81.88 173 ASN A O 1
ATOM 1381 N N . PRO A 1 174 ? 1.030 -3.073 -20.479 1.00 82.31 174 PRO A N 1
ATOM 1382 C CA . PRO A 1 174 ? 0.713 -1.639 -20.507 1.00 82.31 174 PRO A CA 1
ATOM 1383 C C . PRO A 1 174 ? -0.783 -1.331 -20.326 1.00 82.31 174 PRO A C 1
ATOM 1385 O O . PRO A 1 174 ? -1.175 -0.235 -19.944 1.00 82.31 174 PRO A O 1
ATOM 1388 N N . SER A 1 175 ? -1.647 -2.311 -20.602 1.00 79.69 175 SER A N 1
ATOM 1389 C CA . SER A 1 175 ? -3.102 -2.199 -20.473 1.00 79.69 175 SER A CA 1
ATOM 1390 C C . SER A 1 175 ? -3.639 -2.610 -19.101 1.00 79.69 175 SER A C 1
ATOM 1392 O O . SER A 1 175 ? -4.851 -2.753 -18.952 1.00 79.69 175 SER A O 1
ATOM 1394 N N . TRP A 1 176 ? -2.782 -2.819 -18.095 1.00 77.44 176 TRP A N 1
ATOM 1395 C CA . TRP A 1 176 ? -3.198 -3.348 -16.791 1.00 77.44 176 TRP A CA 1
ATOM 1396 C C . TRP A 1 176 ? -4.302 -2.519 -16.113 1.00 77.44 176 TRP A C 1
ATOM 1398 O O . TRP A 1 176 ? -5.136 -3.088 -15.412 1.00 77.44 176 TRP A O 1
ATOM 1408 N N . ARG A 1 177 ? -4.358 -1.202 -16.363 1.00 70.94 177 ARG A N 1
ATOM 1409 C CA . ARG A 1 177 ? -5.405 -0.308 -15.833 1.00 70.94 177 ARG A CA 1
ATOM 1410 C C . ARG A 1 177 ? -6.797 -0.616 -16.387 1.00 70.94 177 ARG A C 1
ATOM 1412 O O . ARG A 1 177 ? -7.778 -0.446 -15.674 1.00 70.94 177 ARG A O 1
ATOM 1419 N N . ASN A 1 178 ? -6.878 -1.147 -17.606 1.00 73.88 178 ASN A N 1
ATOM 1420 C CA . ASN A 1 178 ? -8.141 -1.453 -18.285 1.00 73.88 178 ASN A CA 1
ATOM 1421 C C . ASN A 1 178 ? -8.742 -2.794 -17.837 1.00 73.88 178 ASN A C 1
ATOM 1423 O O . ASN A 1 178 ? -9.883 -3.105 -18.162 1.00 73.88 178 ASN A O 1
ATOM 1427 N N . LEU A 1 179 ? -7.980 -3.616 -17.109 1.00 63.94 179 LEU A N 1
ATOM 1428 C CA . LEU A 1 179 ? -8.419 -4.948 -16.683 1.00 63.94 179 LEU A CA 1
ATOM 1429 C C . LEU A 1 179 ? -9.367 -4.924 -15.474 1.00 63.94 179 LEU A C 1
ATOM 1431 O O . LEU A 1 179 ? -9.815 -5.979 -15.044 1.00 63.94 179 LEU A O 1
ATOM 1435 N N . GLN A 1 180 ? -9.667 -3.746 -14.926 1.00 56.72 180 GLN A N 1
ATOM 1436 C CA . GLN A 1 180 ? -10.541 -3.579 -13.759 1.00 56.72 180 GLN A CA 1
ATOM 1437 C C . GLN A 1 180 ? -12.007 -3.275 -14.119 1.00 56.72 180 GLN A C 1
ATOM 1439 O O . GLN A 1 180 ? -12.823 -3.116 -13.220 1.00 56.72 180 GLN A O 1
ATOM 1444 N N . GLU A 1 181 ? -12.358 -3.205 -15.409 1.00 45.25 181 GLU A N 1
ATOM 1445 C CA . GLU A 1 181 ? -13.741 -2.983 -15.877 1.00 45.25 181 GLU A CA 1
ATOM 1446 C C . GLU A 1 181 ? -14.562 -4.283 -16.058 1.00 45.25 181 GLU A C 1
ATOM 1448 O O . GLU A 1 181 ? -15.588 -4.272 -16.741 1.00 45.25 181 GLU A O 1
ATOM 1453 N N . GLN A 1 182 ? -14.128 -5.409 -15.480 1.00 34.38 182 GLN A N 1
ATOM 1454 C CA . GLN A 1 182 ? -14.823 -6.708 -15.553 1.00 34.38 182 GLN A CA 1
ATOM 1455 C C . GLN A 1 182 ? -15.211 -7.205 -14.165 1.00 34.38 182 GLN A C 1
ATOM 1457 O O . GLN A 1 182 ? -16.326 -7.764 -14.054 1.00 34.38 182 GLN A O 1
#

Solvent-accessible surface area (backbone atoms only — not comparable to full-atom values): 11714 Å² total; per-residue (Å²): 137,88,80,88,82,87,86,80,80,86,77,88,75,76,89,74,75,78,89,72,83,84,80,83,78,83,93,82,86,86,84,88,81,83,94,86,71,91,83,73,79,87,75,73,88,83,74,82,59,78,83,78,71,73,82,86,89,70,87,76,72,83,38,34,52,56,54,48,53,53,52,48,49,52,34,41,76,70,64,45,29,51,72,66,51,45,50,54,50,51,52,51,41,67,71,53,48,45,94,70,36,63,70,61,51,73,48,70,54,101,40,19,40,39,38,38,41,78,55,96,75,32,36,41,41,40,35,45,39,71,90,58,36,30,39,38,38,33,36,56,57,91,86,36,81,53,69,55,70,39,68,68,75,66,55,71,59,52,35,50,52,48,52,50,52,25,49,55,50,38,75,78,39,76,62,60,82,68,69,74,83,119

pLDDT: mean 73.45, std 27.24, range [26.89, 98.38]

Nearest PDB structures (foldseek):
  7zhm-assembly2_D  TM=5.145E-01  e=1.950E-01  Salmonella enterica subsp. enterica serovar Typhimurium
  2vul-assembly1_A  TM=4.471E-01  e=6.638E-01  Escherichia coli
  4fma-assembly1_A  TM=4.006E-01  e=8.382E-01  Escherichia coli
  3rpx-assembly1_C  TM=3.948E-01  e=1.189E+00  Homo sapiens